Protein AF-A0A9D6B3R7-F1 (afdb_monomer_lite)

Radius of gyration: 39.33 Å; chains: 1; bounding box: 109×103×94 Å

Structure (mmCIF, N/CA/C/O backbone):
data_AF-A0A9D6B3R7-F1
#
_entry.id   AF-A0A9D6B3R7-F1
#
loop_
_atom_site.group_PDB
_atom_site.id
_atom_site.type_symbol
_atom_site.label_atom_id
_atom_site.label_alt_id
_atom_site.label_comp_id
_atom_site.label_asym_id
_atom_site.label_entity_id
_atom_site.label_seq_id
_atom_site.pdbx_PDB_ins_code
_atom_site.Cartn_x
_atom_site.Cartn_y
_atom_site.Cartn_z
_atom_site.occupancy
_atom_site.B_iso_or_equiv
_atom_site.auth_seq_id
_atom_site.auth_comp_id
_atom_site.auth_asym_id
_atom_site.auth_atom_id
_atom_site.pdbx_PDB_model_num
ATOM 1 N N . MET A 1 1 ? -57.838 32.168 50.756 1.00 29.70 1 MET A N 1
ATOM 2 C CA . MET A 1 1 ? -57.447 31.615 52.071 1.00 29.70 1 MET A CA 1
ATOM 3 C C . MET A 1 1 ? -56.076 30.987 51.898 1.00 29.70 1 MET A C 1
ATOM 5 O O . MET A 1 1 ? -55.916 30.297 50.898 1.00 29.70 1 MET A O 1
ATOM 9 N N . PRO A 1 2 ? -55.093 31.362 52.726 1.00 43.28 2 PRO A N 1
ATOM 10 C CA . PRO A 1 2 ? -54.332 32.576 52.399 1.00 43.28 2 PRO A CA 1
ATOM 11 C C . PRO A 1 2 ? -52.802 32.366 52.345 1.00 43.28 2 PRO A C 1
ATOM 13 O O . PRO A 1 2 ? -52.341 31.234 52.412 1.00 43.28 2 PRO A O 1
ATOM 16 N N . GLU A 1 3 ? -52.091 33.484 52.138 1.00 43.81 3 GLU A N 1
ATOM 17 C CA . GLU A 1 3 ? -50.725 33.871 52.580 1.00 43.81 3 GLU A CA 1
ATOM 18 C C . GLU A 1 3 ? -49.872 32.828 53.350 1.00 43.81 3 GLU A C 1
ATOM 20 O O . GLU A 1 3 ? -50.374 32.079 54.180 1.00 43.81 3 GLU A O 1
ATOM 25 N N . ASP A 1 4 ? -48.548 32.763 53.138 1.00 41.81 4 ASP A N 1
ATOM 26 C CA . ASP A 1 4 ? -47.607 33.781 53.663 1.00 41.81 4 ASP A CA 1
ATOM 27 C C . ASP A 1 4 ? -46.241 33.879 52.916 1.00 41.81 4 ASP A C 1
ATOM 29 O O . ASP A 1 4 ? -45.883 32.999 52.130 1.00 41.81 4 ASP A O 1
ATOM 33 N N . GLN A 1 5 ? -45.457 34.938 53.179 1.00 46.94 5 GLN A N 1
ATOM 34 C CA . GLN A 1 5 ? -44.073 35.154 52.709 1.00 46.94 5 GLN A CA 1
ATOM 35 C C . GLN A 1 5 ? -43.076 35.277 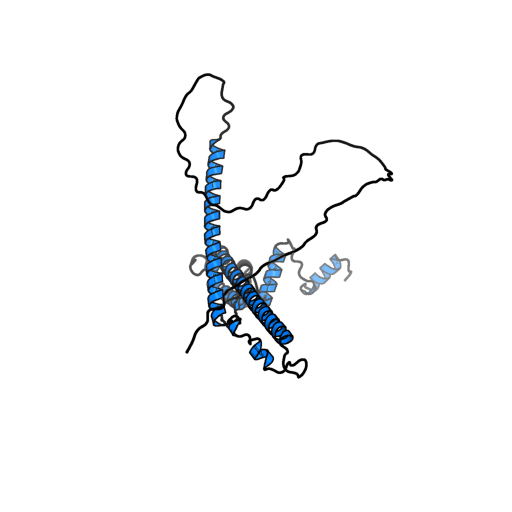53.890 1.00 46.94 5 GLN A C 1
ATOM 37 O O . GLN A 1 5 ? -42.954 36.328 54.514 1.00 46.94 5 GLN A O 1
ATOM 42 N N . GLY A 1 6 ? -42.300 34.216 54.160 1.00 32.53 6 GLY A N 1
ATOM 43 C CA . GLY A 1 6 ? -41.475 34.054 55.379 1.00 32.53 6 GLY A CA 1
ATOM 44 C C . GLY A 1 6 ? -39.955 34.266 55.236 1.00 32.53 6 GLY A C 1
ATOM 45 O O . GLY A 1 6 ? -39.169 33.373 55.532 1.00 32.53 6 GLY A O 1
ATOM 46 N N . ASN A 1 7 ? -39.545 35.447 54.781 1.00 34.91 7 ASN A N 1
ATOM 47 C CA . ASN A 1 7 ? -38.166 35.965 54.687 1.00 34.91 7 ASN A CA 1
ATOM 48 C C . ASN A 1 7 ? -37.253 35.764 55.939 1.00 34.91 7 ASN A C 1
ATOM 50 O O . ASN A 1 7 ? -37.651 36.222 57.011 1.00 34.91 7 ASN A O 1
ATOM 54 N N . GLN A 1 8 ? -36.012 35.236 55.790 1.00 37.59 8 GLN A N 1
ATOM 55 C CA . GLN A 1 8 ? -34.721 35.826 56.278 1.00 37.59 8 GLN A CA 1
ATOM 56 C C . GLN A 1 8 ? -33.484 34.886 56.237 1.00 37.59 8 GLN A C 1
ATOM 58 O O . GLN A 1 8 ? -33.616 33.671 56.120 1.00 37.59 8 GLN A O 1
ATOM 63 N N . ALA A 1 9 ? -32.272 35.463 56.355 1.00 39.97 9 ALA A N 1
ATOM 64 C CA . ALA A 1 9 ? -30.975 34.764 56.372 1.00 39.97 9 ALA A CA 1
ATOM 65 C C . ALA A 1 9 ? -29.971 35.356 57.395 1.00 39.97 9 ALA A C 1
ATOM 67 O O . ALA A 1 9 ? -29.905 36.572 57.555 1.00 39.97 9 ALA A O 1
ATOM 68 N N . VAL A 1 10 ? -29.164 34.490 58.033 1.00 35.09 10 VAL A N 1
ATOM 69 C CA . VAL A 1 10 ? -27.992 34.763 58.912 1.00 35.09 10 VAL A CA 1
ATOM 70 C C . VAL A 1 10 ? -27.081 33.515 58.798 1.00 35.09 10 VAL A C 1
ATOM 72 O O . VAL A 1 10 ? -27.619 32.421 58.931 1.00 35.09 10 VAL A O 1
ATOM 75 N N . VAL A 1 11 ? -25.781 33.478 58.449 1.00 36.25 11 VAL A N 1
ATOM 76 C CA . VAL A 1 11 ? -24.604 34.392 58.444 1.00 36.25 11 VAL A CA 1
ATOM 77 C C . VAL A 1 11 ? -23.771 34.403 59.745 1.00 36.25 11 VAL A C 1
ATOM 79 O O . VAL A 1 11 ? -24.094 35.150 60.662 1.00 36.25 11 VAL A O 1
ATOM 82 N N . ASN A 1 12 ? -22.707 33.571 59.785 1.00 33.75 12 ASN A N 1
ATOM 83 C CA . ASN A 1 12 ? -21.376 33.712 60.452 1.00 33.75 12 ASN A CA 1
ATOM 84 C C . ASN A 1 12 ? -20.659 32.326 60.475 1.00 33.75 12 ASN A C 1
ATOM 86 O O . ASN A 1 12 ? -21.346 31.316 60.604 1.00 33.75 12 ASN A O 1
ATOM 90 N N . SER A 1 13 ? -19.362 32.156 60.147 1.00 38.56 13 SER A N 1
ATOM 91 C CA . SER A 1 13 ? -18.101 32.608 60.813 1.00 38.56 13 SER A CA 1
ATOM 92 C C . SER A 1 13 ? -17.789 31.836 62.115 1.00 38.56 13 SER A C 1
ATOM 94 O O . SER A 1 13 ? -18.719 31.550 62.859 1.00 38.56 13 SER A O 1
ATOM 96 N N . GLU A 1 14 ? -16.555 31.484 62.525 1.00 37.00 14 GLU A N 1
ATOM 97 C CA . GLU A 1 14 ? -15.156 31.534 61.997 1.00 37.00 14 GLU A CA 1
ATOM 98 C C . GLU A 1 14 ? -14.269 30.663 62.950 1.00 37.00 14 GLU A C 1
ATOM 100 O O . GLU A 1 14 ? -14.774 30.272 64.001 1.00 37.00 14 GLU A O 1
ATOM 105 N N . ALA A 1 15 ? -12.992 30.268 62.774 1.00 34.91 15 ALA A N 1
ATOM 106 C CA . ALA A 1 15 ? -11.883 30.388 61.791 1.00 34.91 15 ALA A CA 1
ATOM 107 C C . ALA A 1 15 ? -10.998 29.091 61.942 1.00 34.91 15 ALA A C 1
ATOM 109 O O . ALA A 1 15 ? -11.408 28.189 62.669 1.00 34.91 15 ALA A O 1
ATOM 110 N N . GLY A 1 16 ? -9.805 28.823 61.374 1.00 29.23 16 GLY A N 1
ATOM 111 C CA . GLY A 1 16 ? -8.841 29.537 60.510 1.00 29.23 16 GLY A CA 1
ATOM 112 C C . GLY A 1 16 ? -7.435 29.671 61.156 1.00 29.23 16 GLY A C 1
ATOM 113 O O . GLY A 1 16 ? -7.289 30.437 62.102 1.00 29.23 16 GLY A O 1
ATOM 114 N N . ALA A 1 17 ? -6.399 28.959 60.663 1.00 33.22 17 ALA A N 1
ATOM 115 C CA . ALA A 1 17 ? -5.003 29.052 61.154 1.00 33.22 17 ALA A CA 1
ATOM 116 C C . ALA A 1 17 ? -3.937 28.707 60.080 1.00 33.22 17 ALA A C 1
ATOM 118 O O . ALA A 1 17 ? -4.081 27.721 59.363 1.00 33.22 17 ALA A O 1
ATOM 119 N N . ASN A 1 18 ? -2.847 29.488 60.019 1.00 31.41 18 ASN A N 1
ATOM 120 C CA . ASN A 1 18 ? -1.689 29.300 59.124 1.00 31.41 18 ASN A CA 1
ATOM 121 C C . ASN A 1 18 ? -0.439 28.847 59.901 1.00 31.41 18 ASN A C 1
ATOM 123 O O . ASN A 1 18 ? -0.204 29.368 60.990 1.00 31.41 18 ASN A O 1
ATOM 127 N N . THR A 1 19 ? 0.450 28.078 59.259 1.00 32.38 19 THR A N 1
ATOM 128 C CA . THR A 1 19 ? 1.909 28.137 59.509 1.00 32.38 19 THR A CA 1
ATOM 129 C C . THR A 1 19 ? 2.669 27.816 58.214 1.00 32.38 19 THR A C 1
ATOM 131 O O . THR A 1 19 ? 2.145 27.106 57.359 1.00 32.38 19 THR A O 1
ATOM 134 N N . ALA A 1 20 ? 3.889 28.337 58.046 1.00 31.47 20 ALA A N 1
ATOM 135 C CA . ALA A 1 20 ? 4.679 28.226 56.817 1.00 31.47 20 ALA A CA 1
ATOM 136 C C . ALA A 1 20 ? 6.169 27.926 57.097 1.00 31.47 20 ALA A C 1
ATOM 138 O O . ALA A 1 20 ? 6.644 28.193 58.194 1.00 31.47 20 ALA A O 1
ATOM 139 N N . VAL A 1 21 ? 6.873 27.432 56.066 1.00 32.47 21 VAL A N 1
ATOM 140 C CA . VAL A 1 21 ? 8.332 27.524 55.802 1.00 32.47 21 VAL A CA 1
ATOM 141 C C . VAL A 1 21 ? 9.323 27.246 56.953 1.00 32.47 21 VAL A C 1
ATOM 143 O O . VAL A 1 21 ? 9.532 28.085 57.827 1.00 32.47 21 VAL A O 1
ATOM 146 N N . THR A 1 22 ? 10.141 26.193 56.798 1.00 31.33 22 THR A N 1
ATOM 147 C CA . THR A 1 22 ? 11.619 26.331 56.862 1.00 31.33 22 THR A CA 1
ATOM 148 C C . THR A 1 22 ? 12.351 25.195 56.131 1.00 31.33 22 THR A C 1
ATOM 150 O O . THR A 1 22 ? 11.972 24.033 56.232 1.00 31.33 22 THR A O 1
ATOM 153 N N . GLU A 1 23 ? 13.424 25.545 55.421 1.00 31.14 23 GLU A N 1
ATOM 154 C CA . GLU A 1 23 ? 14.524 24.649 55.020 1.00 31.14 23 GLU A CA 1
ATOM 155 C C . GLU A 1 23 ? 15.530 24.527 56.197 1.00 31.14 23 GLU A C 1
ATOM 157 O O . GLU A 1 23 ? 15.488 25.386 57.088 1.00 31.14 23 GLU A O 1
ATOM 162 N N . PRO A 1 24 ? 16.427 23.515 56.268 1.00 40.94 24 PRO A N 1
ATOM 163 C CA . PRO A 1 24 ? 17.770 23.743 55.699 1.00 40.94 24 PRO A CA 1
ATOM 164 C C . PRO A 1 24 ? 18.573 22.494 55.242 1.00 40.94 24 PRO A C 1
ATOM 166 O O . PRO A 1 24 ? 18.594 21.451 55.895 1.00 40.94 24 PRO A O 1
ATOM 169 N N . THR A 1 25 ? 19.411 22.682 54.218 1.00 34.31 25 THR A N 1
ATOM 170 C CA . THR A 1 25 ? 20.729 22.005 54.078 1.00 34.31 25 THR A CA 1
ATOM 171 C C . THR A 1 25 ? 21.818 22.898 54.698 1.00 34.31 25 THR A C 1
ATOM 173 O O . THR A 1 25 ? 21.603 24.114 54.711 1.00 34.31 25 THR A O 1
ATOM 176 N N . PRO A 1 26 ? 22.974 22.391 55.214 1.00 41.22 26 PRO A N 1
ATOM 177 C CA . PRO A 1 26 ? 24.172 22.263 54.342 1.00 41.22 26 PRO A CA 1
ATOM 178 C C . PRO A 1 26 ? 25.325 21.289 54.778 1.00 41.22 26 PRO A C 1
ATOM 180 O O . PRO A 1 26 ? 25.363 20.825 55.909 1.00 41.22 26 PRO A O 1
ATOM 183 N N . VAL A 1 27 ? 26.328 21.124 53.880 1.00 32.88 27 VAL A N 1
ATOM 184 C CA . VAL A 1 27 ? 27.779 20.756 54.067 1.00 32.88 27 VAL A CA 1
ATOM 185 C C . VAL A 1 27 ? 28.207 19.402 54.711 1.00 32.88 27 VAL A C 1
ATOM 187 O O . VAL A 1 27 ? 27.537 18.896 55.597 1.00 32.88 27 VAL A O 1
ATOM 190 N N . ALA A 1 28 ? 29.362 18.772 54.383 1.00 28.88 28 ALA A N 1
ATOM 191 C CA . ALA A 1 28 ? 30.334 18.923 53.266 1.00 28.88 28 ALA A CA 1
ATOM 192 C C . ALA A 1 28 ? 31.390 17.773 53.180 1.00 28.88 28 ALA A C 1
ATOM 194 O O . ALA A 1 28 ? 31.645 17.102 54.172 1.00 28.88 28 ALA A O 1
ATOM 195 N N . SER A 1 29 ? 32.092 17.702 52.027 1.00 31.28 29 SER A N 1
ATOM 196 C CA . SER A 1 29 ? 33.531 17.349 51.836 1.00 31.28 29 SER A CA 1
ATOM 197 C C . SER A 1 29 ? 34.036 15.907 52.115 1.00 31.28 29 SER A C 1
ATOM 199 O O . SER A 1 29 ? 34.015 15.465 53.253 1.00 31.28 29 SER A O 1
ATOM 201 N N . THR A 1 30 ? 34.409 15.085 51.107 1.00 30.75 30 THR A N 1
ATOM 202 C CA . THR A 1 30 ? 35.668 15.032 50.277 1.00 30.75 30 THR A CA 1
ATOM 203 C C . THR A 1 30 ? 36.813 14.199 50.913 1.00 30.75 30 THR A C 1
ATOM 205 O O . THR A 1 30 ? 36.726 13.872 52.092 1.00 30.75 30 THR A O 1
ATOM 208 N N . PRO A 1 31 ? 37.929 13.879 50.210 1.00 40.97 31 PRO A N 1
ATOM 209 C CA . PRO A 1 31 ? 38.084 13.312 48.856 1.00 40.97 31 PRO A CA 1
ATOM 210 C C . PRO A 1 31 ? 39.013 12.062 48.837 1.00 40.97 31 PRO A C 1
ATOM 212 O O . PRO A 1 31 ? 39.538 11.637 49.863 1.00 40.97 31 PRO A O 1
ATOM 215 N N . SER A 1 32 ? 39.326 11.526 47.650 1.00 28.02 32 SER A N 1
ATOM 216 C CA . SER A 1 32 ? 40.615 10.855 47.376 1.00 28.02 32 SER A CA 1
ATOM 217 C C . SER A 1 32 ? 40.984 10.953 45.891 1.00 28.02 32 SER A C 1
ATOM 219 O O . SER A 1 32 ? 40.115 10.825 45.031 1.00 28.02 32 SER A O 1
ATOM 221 N N . GLN A 1 33 ? 42.266 11.184 45.598 1.00 28.69 33 GLN A N 1
ATOM 222 C CA . GLN A 1 33 ? 42.858 11.196 44.256 1.00 28.69 33 GLN A CA 1
ATOM 223 C C . GLN A 1 33 ? 44.179 10.418 44.282 1.00 28.69 33 GLN A C 1
ATOM 225 O O . GLN A 1 33 ? 44.963 10.611 45.201 1.00 28.69 33 GLN A O 1
ATOM 230 N N . ASP A 1 34 ? 44.428 9.620 43.245 1.00 27.31 34 ASP A N 1
ATOM 231 C CA . ASP A 1 34 ? 45.745 9.391 42.628 1.00 27.31 34 ASP A CA 1
ATOM 232 C C . ASP A 1 34 ? 45.438 8.807 41.229 1.00 27.31 34 ASP A C 1
ATOM 234 O O . ASP A 1 34 ? 44.694 7.835 41.128 1.00 27.31 34 ASP A O 1
ATOM 238 N N . ALA A 1 35 ? 45.732 9.424 40.081 1.00 29.77 35 ALA A N 1
ATOM 239 C CA . ALA A 1 35 ? 46.911 10.141 39.580 1.00 29.77 35 ALA A CA 1
ATOM 240 C C . ALA A 1 35 ? 47.971 9.223 38.937 1.00 29.77 35 ALA A C 1
ATOM 242 O O . ALA A 1 35 ? 48.739 8.521 39.589 1.00 29.77 35 ALA A O 1
ATOM 243 N N . SER A 1 36 ? 48.060 9.303 37.608 1.00 30.70 36 SER A N 1
ATOM 244 C CA . SER A 1 36 ? 49.275 9.003 36.849 1.00 30.70 36 SER A CA 1
ATOM 245 C C . SER A 1 36 ? 49.336 9.874 35.595 1.00 30.70 36 SER A C 1
ATOM 247 O O . SER A 1 36 ? 48.309 10.207 35.007 1.00 30.70 36 SER A O 1
ATOM 249 N N . ALA A 1 37 ? 50.550 10.289 35.242 1.00 31.62 37 ALA A N 1
ATOM 250 C CA . ALA A 1 37 ? 50.864 11.233 34.167 1.00 31.62 37 ALA A CA 1
ATOM 251 C C . ALA A 1 37 ? 50.932 10.513 32.783 1.00 31.62 37 ALA A C 1
ATOM 253 O O . ALA A 1 37 ? 50.840 9.291 32.731 1.00 31.62 37 ALA A O 1
ATOM 254 N N . SER A 1 38 ? 51.110 11.167 31.624 1.00 27.80 38 SER A N 1
ATOM 255 C CA . SER A 1 38 ? 51.793 12.449 31.400 1.00 27.80 38 SER A CA 1
ATOM 256 C C . SER A 1 38 ? 51.475 13.134 30.055 1.00 27.80 38 SER A C 1
ATOM 258 O O . SER A 1 38 ? 51.236 12.461 29.060 1.00 27.80 38 SER A O 1
ATOM 260 N N . SER A 1 39 ? 51.558 14.471 30.062 1.00 30.94 39 SER A N 1
ATOM 261 C CA . SER A 1 39 ? 51.839 15.426 28.966 1.00 30.94 39 SER A CA 1
ATOM 262 C C .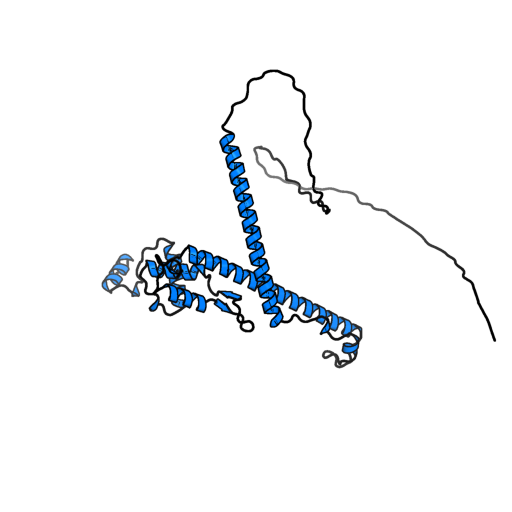 SER A 1 39 ? 51.344 15.162 27.527 1.00 30.94 39 SER A C 1
ATOM 264 O O . SER A 1 39 ? 51.962 14.415 26.778 1.00 30.94 39 SER A O 1
ATOM 266 N N . GLY A 1 40 ? 50.391 15.980 27.058 1.00 27.25 40 GLY A N 1
ATOM 267 C CA . GLY A 1 40 ? 50.708 17.377 26.699 1.00 27.25 40 GLY A CA 1
ATOM 268 C C . GLY A 1 40 ? 50.708 17.757 25.207 1.00 27.25 40 GLY A C 1
ATOM 269 O O . GLY A 1 40 ? 51.653 17.449 24.488 1.00 27.25 40 GLY A O 1
ATOM 270 N N . ASN A 1 41 ? 49.699 18.534 24.787 1.00 30.70 41 ASN A N 1
ATOM 271 C CA . ASN A 1 41 ? 49.863 19.866 24.169 1.00 30.70 41 ASN A CA 1
ATOM 272 C C . ASN A 1 41 ? 48.497 20.551 23.945 1.00 30.70 41 ASN A C 1
ATOM 274 O O . ASN A 1 41 ? 47.471 19.882 23.850 1.00 30.70 41 ASN A O 1
ATOM 278 N N . GLU A 1 42 ? 48.489 21.885 23.874 1.00 32.16 42 GLU A N 1
ATOM 279 C CA . GLU A 1 42 ? 47.280 22.718 23.773 1.00 32.16 42 GLU A CA 1
ATOM 280 C C . GLU A 1 42 ? 46.936 23.124 22.326 1.00 32.16 42 GLU A C 1
ATOM 282 O O . GLU A 1 42 ? 47.812 23.522 21.559 1.00 32.16 42 GLU A O 1
ATOM 287 N N . ALA A 1 43 ? 45.640 23.115 21.995 1.00 34.34 43 ALA A N 1
ATOM 288 C CA . ALA A 1 43 ? 44.997 23.939 20.961 1.00 34.34 43 ALA A CA 1
ATOM 289 C C . ALA A 1 43 ? 43.481 24.043 21.284 1.00 34.34 43 ALA A C 1
ATOM 291 O O . ALA A 1 43 ? 42.962 23.165 21.978 1.00 34.34 43 ALA A O 1
ATOM 292 N N . PRO A 1 44 ? 42.770 25.120 20.891 1.00 38.56 44 PRO A N 1
ATOM 293 C CA . PRO A 1 44 ? 41.663 25.637 21.707 1.00 38.56 44 PRO A CA 1
ATOM 294 C C . PRO A 1 44 ? 40.258 25.104 21.378 1.00 38.56 44 PRO A C 1
ATOM 296 O O . PRO A 1 44 ? 39.951 24.740 20.245 1.00 38.56 44 PRO A O 1
ATOM 299 N N . GLN A 1 45 ? 39.371 25.168 22.378 1.00 34.59 45 GLN A N 1
ATOM 300 C CA . GLN A 1 45 ? 37.923 25.002 22.216 1.00 34.59 45 GLN A CA 1
ATOM 301 C C . GLN A 1 45 ? 37.237 26.289 21.728 1.00 34.59 45 GLN A C 1
ATOM 303 O O . GLN A 1 45 ? 37.624 27.394 22.103 1.00 34.59 45 GLN A O 1
ATOM 308 N N . THR A 1 46 ? 36.124 26.121 21.013 1.00 34.22 46 THR A N 1
ATOM 309 C CA . THR A 1 46 ? 34.956 27.023 21.063 1.00 34.22 46 THR A CA 1
ATOM 310 C C . THR A 1 46 ? 33.701 26.163 21.283 1.00 34.22 46 THR A C 1
ATOM 312 O O . THR A 1 46 ? 33.752 24.956 21.048 1.00 34.22 46 THR A O 1
ATOM 315 N N . GLN A 1 47 ? 32.640 26.737 21.859 1.00 36.41 47 GLN A N 1
ATOM 316 C CA . GLN A 1 47 ? 31.598 25.988 22.586 1.00 36.41 47 GLN A CA 1
ATOM 317 C C . GLN A 1 47 ? 30.240 25.897 21.865 1.00 36.41 47 GLN A C 1
ATOM 319 O O . GLN A 1 47 ? 30.037 26.495 20.810 1.00 36.41 47 GLN A O 1
ATOM 324 N N . ASP A 1 48 ? 29.344 25.107 22.464 1.00 30.12 48 ASP A N 1
ATOM 325 C CA . ASP A 1 48 ? 28.014 24.706 21.996 1.00 30.12 48 ASP A CA 1
ATOM 326 C C . ASP A 1 48 ? 27.108 25.798 21.409 1.00 30.12 48 ASP A C 1
ATOM 328 O O . ASP A 1 48 ? 27.089 26.956 21.824 1.00 30.12 48 ASP A O 1
ATOM 332 N N . THR A 1 49 ? 26.242 25.356 20.492 1.00 32.78 49 THR A N 1
ATOM 333 C CA . THR A 1 49 ? 25.083 26.124 20.021 1.00 32.78 49 THR A CA 1
ATOM 334 C C . THR A 1 49 ? 23.905 25.911 20.969 1.00 32.78 49 THR A C 1
ATOM 336 O O . THR A 1 49 ? 23.355 24.813 21.049 1.00 32.78 49 THR A O 1
ATOM 339 N N . GLN A 1 50 ? 23.492 26.961 21.678 1.00 34.12 50 GLN A N 1
ATOM 340 C CA . GLN A 1 50 ? 22.357 26.899 22.598 1.00 34.12 50 GLN A CA 1
ATOM 341 C C . GLN A 1 50 ? 21.025 27.025 21.840 1.00 34.12 50 GLN A C 1
ATOM 343 O O . GLN A 1 50 ? 20.777 28.023 21.165 1.00 34.12 50 GLN A O 1
ATOM 348 N N . VAL A 1 51 ? 20.158 26.017 21.962 1.00 37.19 51 VAL A N 1
ATOM 349 C CA . VAL A 1 51 ? 18.803 26.030 21.386 1.00 37.19 51 VAL A CA 1
ATOM 350 C C . VAL A 1 51 ? 17.854 26.798 22.306 1.00 37.19 51 VAL A C 1
ATOM 352 O O . VAL A 1 51 ? 17.806 26.532 23.506 1.00 37.19 51 VAL A O 1
ATOM 355 N N . GLY A 1 52 ? 17.061 27.706 21.734 1.00 28.83 52 GLY A N 1
ATOM 356 C CA . GLY A 1 52 ? 15.927 28.344 22.399 1.00 28.83 52 GLY A CA 1
ATOM 357 C C . GLY A 1 52 ? 14.652 28.148 21.583 1.00 28.83 52 GLY A C 1
ATOM 358 O O . GLY A 1 52 ? 14.552 28.664 20.474 1.00 28.83 52 GLY A O 1
ATOM 359 N N . GLN A 1 53 ? 13.686 27.410 22.131 1.00 38.19 53 GLN A N 1
ATOM 360 C CA . GLN A 1 53 ? 12.298 27.469 21.673 1.00 38.19 53 GLN A CA 1
ATOM 361 C C . GLN A 1 53 ? 11.579 28.590 22.428 1.00 38.19 53 GLN A C 1
ATOM 363 O O . GLN A 1 53 ? 11.715 28.685 23.646 1.00 38.19 53 GLN A O 1
ATOM 368 N N . SER A 1 54 ? 10.764 29.358 21.711 1.00 32.09 54 SER A N 1
ATOM 369 C CA . SER A 1 54 ? 9.658 30.126 22.284 1.00 32.09 54 SER A CA 1
ATOM 370 C C . SER A 1 54 ? 8.404 29.817 21.480 1.00 32.09 54 SER A C 1
ATOM 372 O O . SER A 1 54 ? 8.466 29.714 20.255 1.00 32.09 54 SER A O 1
ATOM 374 N N . ASP A 1 55 ? 7.297 29.653 22.190 1.00 39.41 55 ASP A N 1
ATOM 375 C CA . ASP A 1 55 ? 5.979 29.308 21.670 1.00 39.41 55 ASP A CA 1
ATOM 376 C C . ASP A 1 55 ? 5.049 30.508 21.878 1.00 39.41 55 ASP A C 1
ATOM 378 O O . ASP A 1 55 ? 4.787 30.872 23.023 1.00 39.41 55 ASP A O 1
ATOM 382 N N . ASP A 1 56 ? 4.623 31.148 20.787 1.00 41.06 56 ASP A N 1
ATOM 383 C CA . ASP A 1 56 ? 3.331 31.838 20.690 1.00 41.06 56 ASP A CA 1
ATOM 384 C C . ASP A 1 56 ? 2.982 32.086 19.207 1.00 41.06 56 ASP A C 1
ATOM 386 O O . ASP A 1 56 ? 3.870 32.137 18.347 1.00 41.06 56 ASP A O 1
ATOM 390 N N . GLY A 1 57 ? 1.694 32.213 18.885 1.00 41.94 57 GLY A N 1
ATOM 391 C CA . GLY A 1 57 ? 1.195 32.145 17.509 1.00 41.94 57 GLY A CA 1
ATOM 392 C C . GLY A 1 57 ? 0.480 33.399 17.010 1.00 41.94 57 GLY A C 1
ATOM 393 O O . GLY A 1 57 ? -0.728 33.524 17.189 1.00 41.94 57 GLY A O 1
ATOM 394 N N . GLU A 1 58 ? 1.170 34.256 16.248 1.00 31.22 58 GLU A N 1
ATOM 395 C CA . GLU A 1 58 ? 0.505 35.275 15.421 1.00 31.22 58 GLU A CA 1
ATOM 396 C C . GLU A 1 58 ? 1.271 35.571 14.115 1.00 31.22 58 GLU A C 1
ATOM 398 O O . GLU A 1 58 ? 2.461 35.884 14.127 1.00 31.22 58 GLU A O 1
ATOM 403 N N . ILE A 1 59 ? 0.592 35.474 12.963 1.00 41.47 59 ILE A N 1
ATOM 404 C CA . ILE A 1 59 ? 1.187 35.733 11.638 1.00 41.47 59 ILE A CA 1
ATOM 405 C C . ILE A 1 59 ? 0.889 37.178 11.225 1.00 41.47 59 ILE A C 1
ATOM 407 O O . ILE A 1 59 ? -0.103 37.446 10.546 1.00 41.47 59 ILE A O 1
ATOM 411 N N . HIS A 1 60 ? 1.763 38.113 11.602 1.00 32.75 60 HIS A N 1
ATOM 412 C CA . HIS A 1 60 ? 1.681 39.498 11.124 1.00 32.75 60 HIS A CA 1
ATOM 413 C C . HIS A 1 60 ? 2.432 39.694 9.805 1.00 32.75 60 HIS A C 1
ATOM 415 O O . HIS A 1 60 ? 3.650 39.544 9.718 1.00 32.75 60 HIS A O 1
ATOM 421 N N . LEU A 1 61 ? 1.676 40.049 8.765 1.00 43.72 61 LEU A N 1
ATOM 422 C CA . LEU A 1 61 ? 2.178 40.380 7.434 1.00 43.72 61 LEU A CA 1
ATOM 423 C C . LEU A 1 61 ? 2.806 41.783 7.447 1.00 43.72 61 LEU A C 1
ATOM 425 O O . LEU A 1 61 ? 2.086 42.780 7.463 1.00 43.72 61 LEU A O 1
ATOM 429 N N . ILE A 1 62 ? 4.138 41.869 7.416 1.00 37.44 62 ILE A N 1
ATOM 430 C CA . ILE A 1 62 ? 4.847 43.157 7.366 1.00 37.44 62 ILE A CA 1
ATOM 431 C C . ILE A 1 62 ? 5.071 43.581 5.908 1.00 37.44 62 ILE A C 1
ATOM 433 O O . ILE A 1 62 ? 5.969 43.096 5.221 1.00 37.44 62 ILE A O 1
ATOM 437 N N . GLU A 1 63 ? 4.245 44.519 5.450 1.00 45.94 63 GLU A N 1
ATOM 438 C CA . GLU A 1 63 ? 4.425 45.274 4.207 1.00 45.94 63 GLU A CA 1
ATOM 439 C C . GLU A 1 63 ? 5.451 46.403 4.436 1.00 45.94 63 GLU A C 1
ATOM 441 O O . GLU A 1 63 ? 5.100 47.509 4.855 1.00 45.94 63 GLU A O 1
ATOM 446 N N . GLU A 1 64 ? 6.745 46.135 4.220 1.00 35.06 64 GLU A N 1
ATOM 447 C CA . GLU A 1 64 ? 7.780 47.149 4.468 1.00 35.06 64 GLU A CA 1
ATOM 448 C C . GLU A 1 64 ? 7.846 48.200 3.343 1.00 35.06 64 GLU A C 1
ATOM 450 O O . GLU A 1 64 ? 8.078 47.906 2.168 1.00 35.06 64 GLU A O 1
ATOM 455 N N . THR A 1 65 ? 7.610 49.455 3.730 1.00 37.28 65 THR A N 1
ATOM 456 C CA . THR A 1 65 ? 7.510 50.623 2.842 1.00 37.28 65 THR A CA 1
ATOM 457 C C . THR A 1 65 ? 8.890 51.241 2.551 1.00 37.28 65 THR A C 1
ATOM 459 O O . THR A 1 65 ? 9.853 51.018 3.276 1.00 37.28 65 THR A O 1
ATOM 462 N N . GLN A 1 66 ? 8.996 52.043 1.484 1.00 44.72 66 GLN A N 1
ATOM 463 C CA . GLN A 1 66 ? 10.238 52.693 1.030 1.00 44.72 66 GLN A CA 1
ATOM 464 C C . GLN A 1 66 ? 11.009 53.453 2.140 1.00 44.72 66 GLN A C 1
ATOM 466 O O . GLN A 1 66 ? 10.409 54.293 2.817 1.00 44.72 66 GLN A O 1
ATOM 471 N N . PRO A 1 67 ? 12.343 53.285 2.250 1.00 40.69 67 PRO A N 1
ATOM 472 C CA . PRO A 1 67 ? 13.207 54.199 2.999 1.00 40.69 67 PRO A CA 1
ATOM 473 C C . PRO A 1 67 ? 13.539 55.482 2.190 1.00 40.69 67 PRO A C 1
ATOM 475 O O . PRO A 1 67 ? 13.563 55.437 0.957 1.00 40.69 67 PRO A O 1
ATOM 478 N N . PRO A 1 68 ? 13.805 56.630 2.851 1.00 46.59 68 PRO A N 1
ATOM 479 C CA . PRO A 1 68 ? 13.929 57.947 2.206 1.00 46.59 68 PRO A CA 1
ATOM 480 C C . PRO A 1 68 ? 15.343 58.312 1.698 1.00 46.59 68 PRO A C 1
ATOM 482 O O . PRO A 1 68 ? 16.336 57.646 1.984 1.00 46.59 68 PRO A O 1
ATOM 485 N N . GLU A 1 69 ? 15.431 59.422 0.955 1.00 42.72 69 GLU A N 1
ATOM 486 C CA . GLU A 1 69 ? 16.649 59.933 0.304 1.00 42.72 69 GLU A CA 1
ATOM 487 C C . GLU A 1 69 ? 17.607 60.760 1.196 1.00 42.72 69 GLU A C 1
ATOM 489 O O . GLU A 1 69 ? 17.177 61.619 1.964 1.00 42.72 69 GLU A O 1
ATOM 494 N N . THR A 1 70 ? 18.912 60.664 0.878 1.00 38.66 70 THR A N 1
ATOM 495 C CA . THR A 1 70 ? 20.007 61.654 1.114 1.00 38.66 70 THR A CA 1
ATOM 496 C C . THR A 1 70 ? 20.497 61.909 2.559 1.00 38.66 70 THR A C 1
ATOM 498 O O . THR A 1 70 ? 19.763 61.641 3.506 1.00 38.66 70 THR A O 1
ATOM 501 N N . PRO A 1 71 ? 21.737 62.438 2.770 1.00 41.31 71 PRO A N 1
ATOM 502 C CA . PRO A 1 71 ? 22.708 62.974 1.793 1.00 41.31 71 PRO A CA 1
ATOM 503 C C . PRO A 1 71 ? 24.107 62.309 1.764 1.00 41.31 71 PRO A C 1
ATOM 505 O O . PRO A 1 71 ? 24.466 61.504 2.617 1.00 41.31 71 PRO A O 1
ATOM 508 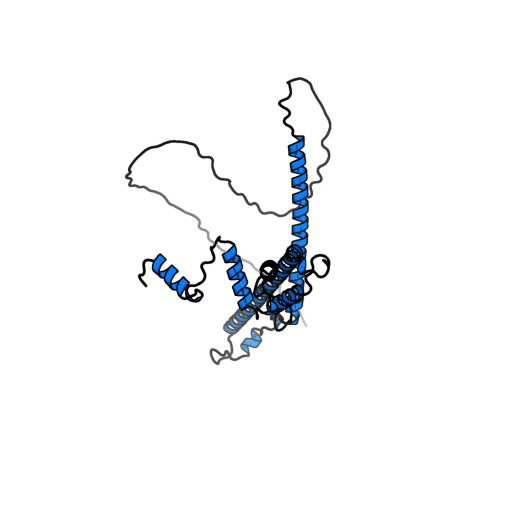N N . LYS A 1 72 ? 24.918 62.705 0.767 1.00 44.81 72 LYS A N 1
ATOM 509 C CA . LYS A 1 72 ? 26.368 62.424 0.673 1.00 44.81 72 LYS A CA 1
ATOM 510 C C . LYS A 1 72 ? 27.189 63.245 1.687 1.00 44.81 72 LYS A C 1
ATOM 512 O O . LYS A 1 72 ? 26.729 64.301 2.126 1.00 44.81 72 LYS A O 1
ATOM 517 N N . PRO A 1 73 ? 28.439 62.831 1.955 1.00 43.78 73 PRO A N 1
ATOM 518 C CA . PRO A 1 73 ? 29.567 63.588 1.380 1.00 43.78 73 PRO A CA 1
ATOM 519 C C . PRO A 1 73 ? 30.621 62.713 0.659 1.00 43.78 73 PRO A C 1
ATOM 521 O O . PRO A 1 73 ? 30.543 61.487 0.671 1.00 43.78 73 PRO A O 1
ATOM 524 N N . ASP A 1 74 ? 31.590 63.374 0.018 1.00 33.72 74 ASP A N 1
ATOM 525 C CA . ASP A 1 74 ? 32.865 62.808 -0.467 1.00 33.72 74 ASP A CA 1
ATOM 526 C C . ASP A 1 74 ? 33.793 62.424 0.731 1.00 33.72 74 ASP A C 1
ATOM 528 O O . ASP A 1 74 ? 33.463 62.722 1.878 1.00 33.72 74 ASP A O 1
ATOM 532 N N . GLU A 1 75 ? 34.945 61.748 0.599 1.00 36.78 75 GLU A N 1
ATOM 533 C CA . GLU A 1 75 ? 35.822 61.549 -0.566 1.00 36.78 75 GLU A CA 1
ATOM 534 C C . GLU A 1 75 ? 36.677 60.255 -0.448 1.00 36.78 75 GLU A C 1
ATOM 536 O O . GLU A 1 75 ? 36.921 59.756 0.646 1.00 36.78 75 GLU A O 1
ATOM 541 N N . SER A 1 76 ? 37.143 59.738 -1.592 1.00 43.22 76 SER A N 1
ATOM 542 C CA . SER A 1 76 ? 38.303 58.847 -1.827 1.00 43.22 76 SER A CA 1
ATOM 543 C C . SER A 1 76 ? 38.874 57.943 -0.710 1.00 43.22 76 SER A C 1
ATOM 545 O O . SER A 1 76 ? 39.660 58.368 0.134 1.00 43.22 76 SER A O 1
ATOM 547 N N . THR A 1 77 ? 38.741 56.626 -0.899 1.00 33.12 77 THR A N 1
ATOM 548 C CA . THR A 1 77 ? 39.899 55.701 -0.917 1.00 33.12 77 THR A CA 1
ATOM 549 C C . THR A 1 77 ? 39.639 54.626 -1.984 1.00 33.12 77 THR A C 1
ATOM 551 O O . THR A 1 77 ? 38.486 54.362 -2.326 1.00 33.12 77 THR A O 1
ATOM 554 N N . GLU A 1 78 ? 40.696 54.077 -2.583 1.00 34.88 78 GLU A N 1
ATOM 555 C CA . GLU A 1 78 ? 40.618 53.215 -3.769 1.00 34.88 78 GLU A CA 1
ATOM 556 C C . GLU A 1 78 ? 39.953 51.855 -3.483 1.00 34.88 78 GLU A C 1
ATOM 558 O O . GLU A 1 78 ? 40.057 51.303 -2.388 1.00 34.88 78 GLU A O 1
ATOM 563 N N . GLY A 1 79 ? 39.217 51.338 -4.472 1.00 32.91 79 GLY A N 1
ATOM 564 C CA . GLY A 1 79 ? 38.352 50.170 -4.309 1.00 32.91 79 GLY A CA 1
ATOM 565 C C . GLY A 1 79 ? 39.100 48.836 -4.322 1.00 32.91 79 GLY A C 1
ATOM 566 O O . GLY A 1 79 ? 39.791 48.528 -5.289 1.00 32.91 79 GLY A O 1
ATOM 567 N N . ASP A 1 80 ? 38.865 48.046 -3.273 1.00 38.47 80 ASP A N 1
ATOM 568 C CA . ASP A 1 80 ? 39.273 46.646 -3.102 1.00 38.47 80 ASP A CA 1
ATOM 569 C C . ASP A 1 80 ? 38.904 45.739 -4.301 1.00 38.47 80 ASP A C 1
ATOM 571 O O . ASP A 1 80 ? 37.962 46.014 -5.058 1.00 38.47 80 ASP A O 1
ATOM 575 N N . ASP A 1 81 ? 39.658 44.650 -4.472 1.00 39.97 81 ASP A N 1
ATOM 576 C CA . ASP A 1 81 ? 39.720 43.854 -5.702 1.00 39.97 81 ASP A CA 1
ATOM 577 C C . ASP A 1 81 ? 38.348 43.302 -6.136 1.00 39.97 81 ASP A C 1
ATOM 579 O O . ASP A 1 81 ? 37.712 42.479 -5.466 1.00 39.97 81 ASP A O 1
ATOM 583 N N . GLN A 1 82 ? 37.893 43.705 -7.329 1.00 44.50 82 GLN A N 1
ATOM 584 C CA . GLN A 1 82 ? 36.629 43.241 -7.911 1.00 44.50 82 GLN A CA 1
ATOM 585 C C . GLN A 1 82 ? 36.738 41.824 -8.494 1.00 44.50 82 GLN A C 1
ATOM 587 O O . GLN A 1 82 ? 36.615 41.596 -9.701 1.00 44.50 82 GLN A O 1
ATOM 592 N N . LEU A 1 83 ? 36.876 40.841 -7.603 1.00 55.09 83 LEU A N 1
ATOM 593 C CA . LEU A 1 83 ? 36.576 39.437 -7.880 1.00 55.09 83 LEU A CA 1
ATOM 594 C C . LEU A 1 83 ? 35.169 39.301 -8.512 1.00 55.09 83 LEU A C 1
ATOM 596 O O . LEU A 1 83 ? 34.254 40.053 -8.157 1.00 55.09 83 LEU A O 1
ATOM 600 N N . PRO A 1 84 ? 34.951 38.356 -9.450 1.00 48.62 84 PRO A N 1
ATOM 601 C CA . PRO A 1 84 ? 33.808 38.382 -10.370 1.00 48.62 84 PRO A CA 1
ATOM 602 C C . PRO A 1 84 ? 32.468 37.960 -9.728 1.00 48.62 84 PRO A C 1
ATOM 604 O O . PRO A 1 84 ? 31.922 36.890 -10.015 1.00 48.62 84 PRO A O 1
ATOM 607 N N . LYS A 1 85 ? 31.884 38.849 -8.909 1.00 57.28 85 LYS A N 1
ATOM 608 C CA . LYS A 1 85 ? 30.591 38.685 -8.202 1.00 57.28 85 LYS A CA 1
ATOM 609 C C . LYS A 1 85 ? 29.446 38.227 -9.115 1.00 57.28 85 LYS A C 1
ATOM 611 O O . LYS A 1 85 ? 28.637 37.397 -8.713 1.00 57.28 85 LYS A O 1
ATOM 616 N N . LYS A 1 86 ? 29.467 38.638 -10.390 1.00 61.81 86 LYS A N 1
ATOM 617 C CA . LYS A 1 86 ? 28.521 38.221 -11.446 1.00 61.81 86 LYS A CA 1
ATOM 618 C C . LYS A 1 86 ? 28.320 36.699 -11.544 1.00 61.81 86 LYS A C 1
ATOM 620 O O . LYS A 1 86 ? 27.223 36.256 -11.862 1.00 61.81 86 LYS A O 1
ATOM 625 N N . GLY A 1 87 ? 29.357 35.903 -11.264 1.00 68.88 87 GLY A N 1
ATOM 626 C CA . GLY A 1 87 ? 29.274 34.439 -11.249 1.00 68.88 87 GLY A CA 1
ATOM 627 C C . GLY A 1 87 ? 28.837 33.835 -9.910 1.00 68.88 87 GLY A C 1
ATOM 628 O O . GLY A 1 87 ? 28.565 32.641 -9.852 1.00 68.88 87 GLY A O 1
ATOM 629 N N . ALA A 1 88 ? 28.804 34.600 -8.818 1.00 76.00 88 ALA A N 1
ATOM 630 C CA . ALA A 1 88 ? 28.288 34.159 -7.521 1.00 76.00 88 ALA A CA 1
ATOM 631 C C . ALA A 1 88 ? 26.780 34.414 -7.419 1.00 76.00 88 ALA A C 1
ATOM 633 O O . ALA A 1 88 ? 26.033 33.502 -7.075 1.00 76.00 88 ALA A O 1
ATOM 634 N N . ASP A 1 89 ? 26.327 35.612 -7.785 1.00 80.88 89 ASP A N 1
ATOM 635 C CA . ASP A 1 89 ? 24.918 35.987 -7.646 1.00 80.88 89 ASP A CA 1
ATOM 636 C C . ASP A 1 89 ? 24.028 35.254 -8.664 1.00 80.88 89 ASP A C 1
ATOM 638 O O . ASP A 1 89 ? 23.021 34.679 -8.270 1.00 80.88 89 ASP A O 1
ATOM 642 N N . ALA A 1 90 ? 24.484 35.060 -9.909 1.00 80.62 90 ALA A N 1
ATOM 643 C CA . ALA A 1 90 ? 23.788 34.196 -10.872 1.00 80.62 90 ALA A CA 1
ATOM 644 C C . ALA A 1 90 ? 23.644 32.729 -10.397 1.00 80.62 90 ALA A C 1
ATOM 646 O O . ALA A 1 90 ? 22.662 32.066 -10.724 1.00 80.62 90 ALA A O 1
ATOM 647 N N . ARG A 1 91 ? 24.591 32.219 -9.588 1.00 82.88 91 ARG A N 1
ATOM 648 C CA . ARG A 1 91 ? 24.472 30.892 -8.951 1.00 82.88 91 ARG A CA 1
ATOM 649 C C . ARG A 1 91 ? 23.484 30.895 -7.782 1.00 82.88 91 ARG A C 1
ATOM 651 O O . ARG A 1 91 ? 22.811 29.888 -7.591 1.00 82.88 91 ARG A O 1
ATOM 658 N N . LYS A 1 92 ? 23.356 31.999 -7.033 1.00 88.88 92 LYS A N 1
ATOM 659 C CA . LYS A 1 92 ? 22.282 32.162 -6.034 1.00 88.88 92 LYS A CA 1
ATOM 660 C C . LYS A 1 92 ? 20.917 32.206 -6.711 1.00 88.88 92 LYS A C 1
ATOM 662 O O . LYS A 1 92 ? 20.013 31.527 -6.251 1.00 88.88 92 LYS A O 1
ATOM 667 N N . ASP A 1 93 ? 20.773 32.942 -7.811 1.00 86.75 93 ASP A N 1
ATOM 668 C CA . ASP A 1 93 ? 19.505 33.041 -8.540 1.00 86.75 93 ASP A CA 1
ATOM 669 C C . ASP A 1 93 ? 19.083 31.690 -9.126 1.00 86.75 93 ASP A C 1
ATOM 671 O O . ASP A 1 93 ? 17.935 31.284 -8.954 1.00 86.75 93 ASP A O 1
ATOM 675 N N . GLN A 1 94 ? 20.020 30.942 -9.721 1.00 88.38 94 GLN A N 1
ATOM 676 C CA . GLN A 1 94 ? 19.774 29.568 -10.167 1.00 88.38 94 GLN A CA 1
ATOM 677 C C . GLN A 1 94 ? 19.396 28.645 -8.996 1.00 88.38 94 GLN A C 1
ATOM 679 O O . GLN A 1 94 ? 18.438 27.884 -9.099 1.00 88.38 94 GLN A O 1
ATOM 684 N N . LEU A 1 95 ? 20.097 28.728 -7.859 1.00 91.12 95 LEU A N 1
ATOM 685 C CA . LEU A 1 95 ? 19.767 27.943 -6.666 1.00 91.12 95 LEU A CA 1
ATOM 686 C C . LEU A 1 95 ? 18.379 28.306 -6.109 1.00 91.12 95 LEU A C 1
ATOM 688 O O . LEU A 1 95 ? 17.605 27.415 -5.781 1.00 91.12 95 LEU A O 1
ATOM 692 N N . ASN A 1 96 ? 18.029 29.591 -6.065 1.00 91.31 96 ASN A N 1
ATOM 693 C CA . ASN A 1 96 ? 16.723 30.081 -5.624 1.00 91.31 96 ASN A CA 1
ATOM 694 C C . ASN A 1 96 ? 15.590 29.629 -6.561 1.00 91.31 96 ASN A C 1
ATOM 696 O O . ASN A 1 96 ? 14.497 29.315 -6.091 1.00 91.31 96 ASN A O 1
ATOM 700 N N . GLN A 1 97 ? 15.837 29.571 -7.874 1.00 90.56 97 GLN A N 1
ATOM 701 C CA . GLN A 1 97 ? 14.897 29.009 -8.850 1.00 90.56 97 GLN A CA 1
ATOM 702 C C . GLN A 1 97 ? 14.723 27.499 -8.643 1.00 90.56 97 GLN A C 1
ATOM 704 O O . GLN A 1 97 ? 13.588 27.035 -8.540 1.00 90.56 97 GLN A O 1
ATOM 709 N N . ASN A 1 98 ? 15.820 26.754 -8.476 1.00 90.88 98 ASN A N 1
ATOM 710 C CA . ASN A 1 98 ? 15.782 25.318 -8.188 1.00 90.88 98 ASN A CA 1
ATOM 711 C C . ASN A 1 98 ? 15.040 25.015 -6.872 1.00 90.88 98 ASN A C 1
ATOM 713 O O . ASN A 1 98 ? 14.202 24.121 -6.844 1.00 90.88 98 ASN A O 1
ATOM 717 N N . ILE A 1 99 ? 15.284 25.787 -5.805 1.00 90.50 99 ILE A N 1
ATOM 718 C CA . ILE A 1 99 ? 14.575 25.659 -4.519 1.00 90.50 99 ILE A CA 1
ATOM 719 C C . ILE A 1 99 ? 13.074 25.908 -4.701 1.00 90.50 99 ILE A C 1
ATOM 721 O O . ILE A 1 99 ? 12.268 25.122 -4.214 1.00 90.50 99 ILE A O 1
ATOM 725 N N . ARG A 1 100 ? 12.673 26.960 -5.430 1.00 91.19 100 ARG A N 1
ATOM 726 C CA . ARG A 1 100 ? 11.250 27.232 -5.710 1.00 91.19 100 ARG A CA 1
ATOM 727 C C . ARG A 1 100 ? 10.594 26.109 -6.517 1.00 91.19 100 ARG A C 1
ATOM 729 O O . ARG A 1 100 ? 9.457 25.759 -6.221 1.00 91.19 100 ARG A O 1
ATOM 736 N N . SER A 1 101 ? 11.309 25.534 -7.487 1.00 91.69 101 SER A N 1
ATOM 737 C CA . SER A 1 101 ? 10.837 24.379 -8.260 1.00 91.69 101 SER A CA 1
ATOM 738 C C . SER A 1 101 ? 10.641 23.152 -7.367 1.00 91.69 101 SER A C 1
ATOM 740 O O . SER A 1 101 ? 9.563 22.570 -7.368 1.00 91.69 101 SER A O 1
ATOM 742 N N . LEU A 1 102 ? 11.638 22.817 -6.542 1.00 92.69 102 LEU A N 1
ATOM 743 C CA . LEU A 1 102 ? 11.599 21.660 -5.644 1.00 92.69 102 LEU A CA 1
ATOM 744 C C . LEU A 1 102 ? 10.525 21.799 -4.549 1.00 92.69 102 LEU A C 1
ATOM 746 O O . LEU A 1 102 ? 9.899 20.817 -4.163 1.00 92.69 102 LEU A O 1
ATOM 750 N N . VAL A 1 103 ? 10.266 23.018 -4.062 1.00 92.50 103 VAL A N 1
ATOM 751 C CA . VAL A 1 103 ? 9.162 23.297 -3.124 1.00 92.50 103 VAL A CA 1
ATOM 752 C C . VAL A 1 103 ? 7.797 23.136 -3.804 1.00 92.50 103 VAL A C 1
ATOM 754 O O . VAL A 1 103 ? 6.881 22.593 -3.188 1.00 92.50 103 VAL A O 1
ATOM 757 N N . ALA A 1 104 ? 7.651 23.553 -5.067 1.00 91.31 104 ALA A N 1
ATOM 758 C CA . ALA A 1 104 ? 6.419 23.340 -5.829 1.00 91.31 104 ALA A CA 1
ATOM 759 C C . ALA A 1 104 ? 6.167 21.845 -6.101 1.00 91.31 104 ALA A C 1
ATOM 761 O O . ALA A 1 104 ? 5.068 21.360 -5.842 1.00 91.31 104 ALA A O 1
ATOM 762 N N . GLU A 1 105 ? 7.202 21.114 -6.521 1.00 90.00 105 GLU A N 1
ATOM 763 C CA . GLU A 1 105 ? 7.204 19.656 -6.701 1.00 90.00 105 GLU A CA 1
ATOM 764 C C . GLU A 1 105 ? 6.830 18.926 -5.399 1.00 90.00 105 GLU A C 1
ATOM 766 O O . GLU A 1 105 ? 5.919 18.103 -5.385 1.00 90.00 105 GLU A O 1
ATOM 771 N N . THR A 1 106 ? 7.441 19.305 -4.270 1.00 88.94 106 THR A N 1
ATOM 772 C CA . THR A 1 106 ? 7.116 18.754 -2.939 1.00 88.94 106 THR A CA 1
ATOM 773 C C . THR A 1 106 ? 5.644 18.985 -2.567 1.00 88.94 106 THR A C 1
ATOM 775 O O . THR A 1 106 ? 5.004 18.107 -1.992 1.00 88.94 106 THR A O 1
ATOM 778 N N . HIS A 1 107 ? 5.084 20.151 -2.902 1.00 91.81 107 HIS A N 1
ATOM 779 C CA . HIS A 1 107 ? 3.688 20.490 -2.615 1.00 91.81 107 HIS A CA 1
ATOM 780 C C . HIS A 1 107 ? 2.689 19.756 -3.530 1.00 91.81 107 HIS A C 1
ATOM 782 O O . HIS A 1 107 ? 1.606 19.381 -3.077 1.00 91.81 107 HIS A O 1
ATOM 788 N N . GLU A 1 108 ? 3.036 19.513 -4.795 1.00 90.00 108 GLU A N 1
ATOM 789 C CA . GLU A 1 108 ? 2.244 18.671 -5.703 1.00 90.00 108 GLU A CA 1
ATOM 790 C C . GLU A 1 108 ? 2.258 17.199 -5.262 1.00 90.00 108 GLU A C 1
ATOM 792 O O . GLU A 1 108 ? 1.206 16.561 -5.177 1.00 90.00 108 GLU A O 1
ATOM 797 N N . LEU A 1 109 ? 3.431 16.699 -4.878 1.00 87.31 109 LEU A N 1
ATOM 798 C CA . LEU A 1 109 ? 3.651 15.352 -4.357 1.00 87.31 109 LEU A CA 1
ATOM 799 C C . LEU A 1 109 ? 2.866 15.103 -3.056 1.00 87.31 109 LEU A C 1
ATOM 801 O O . LEU A 1 109 ? 2.251 14.048 -2.885 1.00 87.31 109 LEU A O 1
ATOM 805 N N . GLU A 1 110 ? 2.813 16.080 -2.147 1.00 88.69 110 GLU A N 1
ATOM 806 C CA . GLU A 1 110 ? 2.016 15.961 -0.920 1.00 88.69 110 GLU A CA 1
ATOM 807 C C . GLU A 1 110 ? 0.503 16.008 -1.199 1.00 88.69 110 GLU A C 1
ATOM 809 O O . GLU A 1 110 ? -0.256 15.223 -0.625 1.00 88.69 110 GLU A O 1
ATOM 814 N N . GLN A 1 111 ? 0.049 16.822 -2.161 1.00 90.94 111 GLN A N 1
ATOM 815 C CA . GLN A 1 111 ? -1.339 16.753 -2.639 1.00 90.94 111 GLN A CA 1
ATOM 816 C C . GLN A 1 111 ? -1.673 15.392 -3.263 1.00 90.94 111 GLN A C 1
ATOM 818 O O . GLN A 1 111 ? -2.783 14.895 -3.065 1.00 90.94 111 GLN A O 1
ATOM 823 N N . GLN A 1 112 ? -0.753 14.774 -4.011 1.00 87.31 112 GLN A N 1
ATOM 824 C CA . GLN A 1 112 ? -0.958 13.443 -4.591 1.00 87.31 112 GLN A CA 1
ATOM 825 C C . GLN A 1 112 ? -1.174 12.399 -3.486 1.00 87.31 112 GLN A C 1
ATOM 827 O O . GLN A 1 112 ? -2.170 11.673 -3.531 1.00 87.31 112 GLN A O 1
ATOM 832 N N . LYS A 1 113 ? -0.324 12.386 -2.447 1.00 88.38 113 LYS A N 1
ATOM 833 C CA . LYS A 1 113 ? -0.513 11.529 -1.261 1.00 88.38 113 LYS A CA 1
ATOM 834 C C . LYS A 1 113 ? -1.843 11.790 -0.558 1.00 88.38 113 LYS A C 1
ATOM 836 O O . LYS A 1 113 ? -2.541 10.836 -0.226 1.00 88.38 113 LYS A O 1
ATOM 841 N N . GLN A 1 114 ? -2.222 13.054 -0.349 1.00 89.94 114 GLN A N 1
ATOM 842 C CA . GLN A 1 114 ? -3.470 13.404 0.338 1.00 89.94 114 GLN A CA 1
ATOM 843 C C . GLN A 1 114 ? -4.710 12.930 -0.439 1.00 89.94 114 GLN A C 1
ATOM 845 O O . GLN A 1 114 ? -5.645 12.384 0.158 1.00 89.94 114 GLN A O 1
ATOM 850 N N . ARG A 1 115 ? -4.709 13.083 -1.772 1.00 90.81 115 ARG A N 1
ATOM 851 C CA . ARG A 1 115 ? -5.762 12.551 -2.657 1.00 90.81 115 ARG A CA 1
ATOM 852 C C . ARG A 1 115 ? -5.852 11.026 -2.544 1.00 90.81 115 ARG A C 1
ATOM 854 O O . ARG A 1 115 ? -6.954 10.501 -2.408 1.00 90.81 115 ARG A O 1
ATOM 861 N N . LEU A 1 116 ? -4.712 10.332 -2.537 1.00 87.88 116 LEU A N 1
ATOM 862 C CA . LEU A 1 116 ? -4.651 8.872 -2.417 1.00 87.88 116 LEU A CA 1
ATOM 863 C C . LEU A 1 116 ? -5.121 8.380 -1.039 1.00 87.88 116 LEU A C 1
ATOM 865 O O . LEU A 1 116 ? -5.905 7.439 -0.959 1.00 87.88 116 LEU A O 1
ATOM 869 N N . ALA A 1 117 ? -4.721 9.053 0.043 1.00 88.50 117 ALA A N 1
ATOM 870 C CA . ALA A 1 117 ? -5.190 8.762 1.397 1.00 88.50 117 ALA A CA 1
ATOM 871 C C . ALA A 1 117 ? -6.713 8.919 1.522 1.00 88.50 117 ALA A C 1
ATOM 873 O O . ALA A 1 117 ? -7.379 8.003 1.999 1.00 88.50 117 ALA A O 1
ATOM 874 N N . SER A 1 118 ? -7.266 10.020 1.002 1.00 89.19 118 SER A N 1
ATOM 875 C CA . SER A 1 118 ? -8.716 10.267 1.003 1.00 89.19 118 SER A CA 1
ATOM 876 C C . SER A 1 118 ? -9.481 9.250 0.145 1.00 89.19 118 SER A C 1
ATOM 878 O O . SER A 1 118 ? -10.593 8.859 0.490 1.00 89.19 118 SER A O 1
ATOM 880 N N . GLN A 1 119 ? -8.897 8.791 -0.969 1.00 88.31 119 GLN A N 1
ATOM 881 C CA . GLN A 1 119 ? -9.493 7.748 -1.807 1.00 88.31 119 GLN A CA 1
ATOM 882 C C . GLN A 1 119 ? -9.530 6.395 -1.081 1.00 88.31 119 GLN A C 1
ATOM 884 O O . GLN A 1 119 ? -10.573 5.746 -1.056 1.00 88.31 119 GLN A O 1
ATOM 889 N N . VAL A 1 120 ? -8.419 5.992 -0.456 1.00 87.25 120 VAL A N 1
ATOM 890 C CA . VAL A 1 120 ? -8.328 4.762 0.350 1.00 87.25 120 VAL A CA 1
ATOM 891 C C . VAL A 1 120 ? -9.302 4.802 1.529 1.00 87.25 120 VAL A C 1
ATOM 893 O O . VAL A 1 120 ? -9.986 3.816 1.787 1.00 87.25 120 VAL A O 1
ATOM 896 N N . GLU A 1 121 ? -9.426 5.944 2.205 1.00 88.50 121 GLU A N 1
ATOM 897 C CA . GLU A 1 121 ? -10.396 6.150 3.285 1.00 88.50 121 GLU A CA 1
ATOM 898 C C . GLU A 1 121 ? -11.847 6.005 2.792 1.00 88.50 121 GLU A C 1
ATOM 900 O O . GLU A 1 121 ? -12.623 5.272 3.400 1.00 88.50 121 GLU A O 1
ATOM 905 N N . GLN A 1 122 ? -12.207 6.613 1.655 1.00 88.06 122 GLN A N 1
ATOM 906 C CA . GLN A 1 122 ? -13.547 6.491 1.059 1.00 88.06 122 GLN A CA 1
ATOM 907 C C . GLN A 1 122 ? -13.886 5.066 0.603 1.00 88.06 122 GLN A C 1
ATOM 909 O O . GLN A 1 122 ? -15.042 4.652 0.705 1.00 88.06 122 GLN A O 1
ATOM 914 N N . ILE A 1 123 ? -12.907 4.315 0.094 1.00 86.25 123 ILE A N 1
ATOM 915 C CA . ILE A 1 123 ? -13.065 2.895 -0.256 1.00 86.25 123 ILE A CA 1
ATOM 916 C C . ILE A 1 123 ? -13.281 2.077 1.019 1.00 86.25 123 ILE A C 1
ATOM 918 O O . ILE A 1 123 ? -14.265 1.345 1.137 1.00 86.25 123 ILE A O 1
ATOM 922 N N . ASN A 1 124 ? -12.395 2.238 2.002 1.00 84.88 124 ASN A N 1
ATOM 923 C CA . ASN A 1 124 ? -12.419 1.430 3.212 1.00 84.88 124 ASN A CA 1
ATOM 924 C C . ASN A 1 124 ? -13.639 1.744 4.089 1.00 84.88 124 ASN A C 1
ATOM 926 O O . ASN A 1 124 ? -14.212 0.813 4.637 1.00 84.88 124 ASN A O 1
ATOM 930 N N . ALA A 1 125 ? -14.138 2.981 4.137 1.00 84.31 125 ALA A N 1
ATOM 931 C CA . ALA A 1 125 ? -15.362 3.330 4.869 1.00 84.31 125 ALA A CA 1
ATOM 932 C C . ALA A 1 125 ? -16.641 2.628 4.350 1.00 84.31 125 ALA A C 1
ATOM 934 O O . ALA A 1 125 ? -17.624 2.528 5.085 1.00 84.31 125 ALA A O 1
ATOM 935 N N . GLN A 1 126 ? -16.648 2.124 3.108 1.00 83.12 126 GLN A N 1
ATOM 936 C CA . GLN A 1 126 ? -17.777 1.368 2.539 1.00 83.12 126 GLN A CA 1
ATOM 937 C C . GLN A 1 126 ? -17.775 -0.122 2.926 1.00 83.12 126 GLN A C 1
ATOM 939 O O . GLN A 1 126 ? -18.807 -0.780 2.807 1.00 83.12 126 GLN A O 1
ATOM 944 N N . VAL A 1 127 ? -16.629 -0.657 3.360 1.00 85.12 127 VAL A N 1
ATOM 945 C CA . VAL A 1 127 ? -16.394 -2.103 3.557 1.00 85.12 127 VAL A CA 1
ATOM 946 C C . VAL A 1 127 ? -15.984 -2.425 4.998 1.00 85.12 127 VAL A C 1
ATOM 948 O O . VAL A 1 127 ? -16.431 -3.412 5.576 1.00 85.12 127 VAL A O 1
ATOM 951 N N . TYR A 1 128 ? -15.181 -1.551 5.595 1.00 82.00 128 TYR A N 1
ATOM 952 C CA . TYR A 1 128 ? -14.692 -1.582 6.966 1.00 82.00 128 TYR A CA 1
ATOM 953 C C . TYR A 1 128 ? -15.261 -0.377 7.727 1.00 82.00 128 TYR A C 1
ATOM 955 O O . TYR A 1 128 ? -14.571 0.618 7.960 1.00 82.00 128 TYR A O 1
ATOM 963 N N . GLN A 1 129 ? -16.540 -0.445 8.103 1.00 77.06 129 GLN A N 1
ATOM 964 C CA . GLN A 1 129 ? -17.123 0.577 8.973 1.00 77.06 129 GLN A CA 1
ATOM 965 C C . GLN A 1 129 ? -16.379 0.591 10.323 1.00 77.06 129 GLN A C 1
ATOM 967 O O . GLN A 1 129 ? -16.236 -0.470 10.939 1.00 77.06 129 GLN A O 1
ATOM 972 N N . PRO A 1 130 ? -15.888 1.751 10.800 1.00 73.75 130 PRO A N 1
ATOM 973 C CA . PRO A 1 130 ? -15.363 1.854 12.154 1.00 73.75 130 PRO A CA 1
ATOM 974 C C . PRO A 1 130 ? -16.512 1.656 13.158 1.00 73.75 130 PRO A C 1
ATOM 976 O O . PRO A 1 130 ? -17.610 2.158 12.911 1.00 73.75 130 PRO A O 1
ATOM 979 N N . PRO A 1 131 ? -16.291 0.954 14.285 1.00 79.62 131 PRO A N 1
ATOM 980 C CA . PRO A 1 131 ? -17.318 0.811 15.316 1.00 79.62 131 PRO A CA 1
ATOM 981 C C . PRO A 1 131 ? -17.627 2.177 15.945 1.00 79.62 131 PRO A C 1
ATOM 983 O O . PRO A 1 131 ? -16.696 2.941 16.218 1.00 79.62 131 PRO A O 1
ATOM 986 N N . SER A 1 132 ? -18.903 2.490 16.193 1.00 86.62 132 SER A N 1
ATOM 987 C CA . SER A 1 132 ? -19.277 3.728 16.882 1.00 86.62 132 SER A CA 1
ATOM 988 C C . SER A 1 132 ? -19.252 3.558 18.402 1.00 86.62 132 SER A C 1
ATOM 990 O O . SER A 1 132 ? -19.408 2.465 18.946 1.00 86.62 132 SER A O 1
ATOM 992 N N . TYR A 1 133 ? -19.136 4.681 19.109 1.00 87.88 133 TYR A N 1
ATOM 993 C CA . TYR A 1 133 ? -19.473 4.754 20.530 1.00 87.88 133 TYR A CA 1
ATOM 994 C C . TYR A 1 133 ? -20.982 4.604 20.778 1.00 87.88 133 TYR A C 1
ATOM 996 O O . TYR A 1 133 ? -21.375 4.211 21.872 1.00 87.88 133 TYR A O 1
ATOM 1004 N N . ASP A 1 134 ? -21.819 4.883 19.773 1.00 87.81 134 ASP A N 1
ATOM 1005 C CA . ASP A 1 134 ? -23.278 4.711 19.847 1.00 87.81 134 ASP A CA 1
ATOM 1006 C C . ASP A 1 134 ? -23.703 3.230 19.848 1.00 87.81 134 ASP A C 1
ATOM 1008 O O . ASP A 1 134 ? -24.801 2.904 20.296 1.00 87.81 134 ASP A O 1
ATOM 1012 N N . ASP A 1 135 ? -22.828 2.330 19.380 1.00 88.06 135 ASP A N 1
ATOM 1013 C CA . ASP A 1 135 ? -23.047 0.877 19.394 1.00 88.06 135 ASP A CA 1
ATOM 1014 C C . ASP A 1 135 ? -22.758 0.251 20.777 1.00 88.06 135 ASP A C 1
ATOM 1016 O O . ASP A 1 135 ? -23.070 -0.919 21.021 1.00 88.06 135 ASP A O 1
ATOM 1020 N N . LEU A 1 136 ? -22.146 1.010 21.698 1.00 92.06 136 LEU A N 1
ATOM 1021 C CA . LEU A 1 136 ? -21.813 0.542 23.042 1.00 92.06 136 LEU A CA 1
ATOM 1022 C C . LEU A 1 136 ? -23.046 0.584 23.964 1.00 92.06 136 LEU A C 1
ATOM 1024 O O . LEU A 1 136 ? -23.706 1.621 24.061 1.00 92.06 136 LEU A O 1
ATOM 1028 N N . PRO A 1 137 ? -23.337 -0.495 24.720 1.00 93.19 137 PRO A N 1
ATOM 1029 C CA . PRO A 1 137 ? -24.417 -0.493 25.705 1.00 93.19 137 PRO A CA 1
ATOM 1030 C C . PRO A 1 137 ? -24.266 0.628 26.744 1.00 93.19 137 PRO A C 1
ATOM 1032 O O . PRO A 1 137 ? -23.157 0.929 27.200 1.00 93.19 137 PRO A O 1
ATOM 1035 N N . THR A 1 138 ? -25.378 1.222 27.181 1.00 94.69 138 THR A N 1
ATOM 1036 C CA . THR A 1 138 ? -25.330 2.179 28.294 1.00 94.69 138 THR A CA 1
ATOM 1037 C C . THR A 1 138 ? -25.062 1.463 29.621 1.00 94.69 138 THR A C 1
ATOM 1039 O O . THR A 1 138 ? -25.215 0.247 29.740 1.00 94.69 138 THR A O 1
ATOM 1042 N N . ILE A 1 139 ? -24.668 2.220 30.650 1.00 95.38 139 ILE A N 1
ATOM 1043 C CA . ILE A 1 139 ? -24.425 1.669 31.994 1.00 95.38 139 ILE A CA 1
ATOM 1044 C C . ILE A 1 139 ? -25.705 1.006 32.536 1.00 95.38 139 ILE A C 1
ATOM 1046 O O . ILE A 1 139 ? -25.635 -0.082 33.105 1.00 95.38 139 ILE A O 1
ATOM 1050 N N . ASP A 1 140 ? -26.874 1.599 32.278 1.00 95.50 140 ASP A N 1
ATOM 1051 C CA . ASP A 1 140 ? -28.167 1.052 32.697 1.00 95.50 140 ASP A CA 1
ATOM 1052 C C . ASP A 1 140 ? -28.550 -0.218 31.906 1.00 95.50 140 ASP A C 1
ATOM 1054 O O . ASP A 1 140 ? -29.161 -1.128 32.468 1.00 95.50 140 ASP A O 1
ATOM 1058 N N . ASP A 1 141 ? -28.151 -0.340 30.632 1.00 94.69 141 ASP A N 1
ATOM 1059 C CA . ASP A 1 141 ? -28.317 -1.578 29.844 1.00 94.69 141 ASP A CA 1
ATOM 1060 C C . ASP A 1 141 ? -27.382 -2.702 30.312 1.00 94.69 141 ASP A C 1
ATOM 1062 O O . ASP A 1 141 ? -27.723 -3.881 30.204 1.00 94.69 141 ASP A O 1
ATOM 1066 N N . LEU A 1 142 ? -26.185 -2.356 30.795 1.00 95.31 142 LEU A N 1
ATOM 1067 C CA . LEU A 1 142 ? -25.225 -3.311 31.355 1.00 95.31 142 LEU A CA 1
ATOM 1068 C C . LEU A 1 142 ? -25.698 -3.826 32.715 1.00 95.31 142 LEU A C 1
ATOM 1070 O O . LEU A 1 142 ? -25.709 -5.034 32.924 1.00 95.31 142 LEU A O 1
ATOM 1074 N N . MET A 1 143 ? -26.195 -2.948 33.592 1.00 95.56 143 MET A N 1
ATOM 1075 C CA . MET A 1 143 ? -26.770 -3.330 34.894 1.00 95.56 143 MET A CA 1
ATOM 1076 C C . MET A 1 143 ? -28.018 -4.232 34.787 1.00 95.56 143 MET A C 1
ATOM 1078 O O . MET A 1 143 ? -28.397 -4.877 35.762 1.00 95.56 143 MET A O 1
ATOM 1082 N N . GLN A 1 144 ? -28.650 -4.314 33.611 1.00 95.75 144 GLN A N 1
ATOM 1083 C CA . GLN A 1 144 ? -29.749 -5.245 33.314 1.00 95.75 144 GLN A CA 1
ATOM 1084 C C . GLN A 1 144 ? -29.281 -6.603 32.753 1.00 95.75 144 GLN A C 1
ATOM 1086 O O . GLN A 1 144 ? -30.112 -7.476 32.495 1.00 95.75 144 GLN A O 1
ATOM 1091 N N . LYS A 1 145 ? -27.971 -6.808 32.566 1.00 93.69 145 LYS A N 1
ATOM 1092 C CA . LYS A 1 145 ? -27.368 -8.061 32.086 1.00 93.69 145 LYS A CA 1
ATOM 1093 C C . LYS A 1 145 ? -26.669 -8.805 33.221 1.00 93.69 145 LYS A C 1
ATOM 1095 O O . LYS A 1 145 ? -26.180 -8.208 34.177 1.00 93.69 145 LYS A O 1
ATOM 1100 N N . GLU A 1 146 ? -26.594 -10.121 33.074 1.00 92.75 146 GLU A N 1
ATOM 1101 C CA . GLU A 1 146 ? -25.768 -10.995 33.907 1.00 92.75 146 GLU A CA 1
ATOM 1102 C C . GLU A 1 146 ? -24.292 -10.846 33.491 1.00 92.75 146 GLU A C 1
ATOM 1104 O O . GLU A 1 146 ? -23.969 -10.918 32.303 1.00 92.75 146 GLU A O 1
ATOM 1109 N N . ASN A 1 147 ? -23.401 -10.608 34.455 1.00 92.12 147 ASN A N 1
ATOM 1110 C CA . ASN A 1 147 ? -21.960 -10.519 34.245 1.00 92.12 147 ASN A CA 1
ATOM 1111 C C . ASN A 1 147 ? -21.402 -11.939 34.022 1.00 92.12 147 ASN A C 1
ATOM 1113 O O . ASN A 1 147 ? -21.447 -12.764 34.942 1.00 92.12 147 ASN A O 1
ATOM 1117 N N . PRO A 1 148 ? -20.831 -12.248 32.839 1.00 90.50 148 PRO A N 1
ATOM 1118 C CA . PRO A 1 148 ? -20.396 -13.602 32.489 1.00 90.50 148 PRO A CA 1
ATOM 1119 C C . PRO A 1 148 ? -19.224 -14.116 33.342 1.00 90.50 148 PRO A C 1
ATOM 1121 O O . PRO A 1 148 ? -18.906 -15.303 33.287 1.00 90.50 148 PRO A O 1
ATOM 1124 N N . ASN A 1 149 ? -18.581 -13.245 34.126 1.00 89.25 149 ASN A N 1
ATOM 1125 C CA . ASN A 1 149 ? -17.477 -13.597 35.018 1.00 89.25 149 ASN A CA 1
ATOM 1126 C C . ASN A 1 149 ? -17.942 -13.995 36.431 1.00 89.25 149 ASN A C 1
ATOM 1128 O O . ASN A 1 149 ? -17.188 -14.657 37.144 1.00 89.25 149 ASN A O 1
ATOM 1132 N N . THR A 1 150 ? -19.147 -13.586 36.852 1.00 90.06 150 THR A N 1
ATOM 1133 C CA . THR A 1 150 ? -19.650 -13.779 38.228 1.00 90.06 150 THR A CA 1
ATOM 1134 C C . THR A 1 150 ? -20.964 -14.557 38.309 1.00 90.06 150 THR A C 1
ATOM 1136 O O . THR A 1 150 ? -21.185 -15.236 39.310 1.00 90.06 150 THR A O 1
ATOM 1139 N N . GLY A 1 151 ? -21.818 -14.502 37.279 1.00 89.81 151 GLY A N 1
ATOM 1140 C CA . GLY A 1 151 ? -23.172 -15.074 37.319 1.00 89.81 151 GLY A CA 1
ATOM 1141 C C . GLY A 1 151 ? -24.181 -14.239 38.123 1.00 89.81 151 GLY A C 1
ATOM 1142 O O . GLY A 1 151 ? -25.252 -14.729 38.475 1.00 89.81 151 GLY A O 1
ATOM 1143 N N . GLU A 1 152 ? -23.845 -12.984 38.434 1.00 93.94 152 GLU A N 1
ATOM 1144 C CA . GLU A 1 152 ? -24.750 -11.996 39.035 1.00 93.94 152 GLU A CA 1
ATOM 1145 C C . GLU A 1 152 ? -24.951 -10.815 38.070 1.00 93.94 152 GLU A C 1
ATOM 1147 O O . GLU A 1 152 ? -24.190 -10.645 37.119 1.00 93.94 152 GLU A O 1
ATOM 1152 N N . PHE A 1 153 ? -25.976 -9.984 38.277 1.00 94.88 153 PHE A N 1
ATOM 1153 C CA . PHE A 1 153 ? -26.160 -8.770 37.469 1.00 94.88 153 PHE A CA 1
ATOM 1154 C C . PHE A 1 153 ? -24.998 -7.788 37.675 1.00 94.88 153 PHE A C 1
ATOM 1156 O O . PHE A 1 153 ? -24.549 -7.613 38.808 1.00 94.88 153 PHE A O 1
ATOM 1163 N N . TYR A 1 154 ? -24.539 -7.123 36.606 1.00 95.88 154 TYR A N 1
ATOM 1164 C CA . TYR A 1 154 ? -23.465 -6.123 36.705 1.00 95.88 154 TYR A CA 1
ATOM 1165 C C . TYR A 1 154 ? -23.796 -5.059 37.764 1.00 95.88 154 TYR A C 1
ATOM 1167 O O . TYR A 1 154 ? -24.813 -4.363 37.674 1.00 95.88 154 TYR A O 1
ATOM 1175 N N . THR A 1 155 ? -22.903 -4.857 38.733 1.00 95.50 155 THR A N 1
ATOM 1176 C CA . THR A 1 155 ? -22.972 -3.675 39.599 1.00 95.50 155 THR A CA 1
ATOM 1177 C C . THR A 1 155 ? -22.643 -2.411 38.801 1.00 95.50 155 THR A C 1
ATOM 1179 O O . THR A 1 155 ? -21.983 -2.455 37.763 1.00 95.50 155 THR A O 1
ATOM 1182 N N . HIS A 1 156 ? -23.045 -1.243 39.308 1.00 94.88 156 HIS A N 1
ATOM 1183 C CA . HIS A 1 156 ? -22.782 0.037 38.639 1.00 94.88 156 HIS A CA 1
ATOM 1184 C C . HIS A 1 156 ? -21.282 0.304 38.392 1.00 94.88 156 HIS A C 1
ATOM 1186 O O . HIS A 1 156 ? -20.925 0.938 37.404 1.00 94.88 156 HIS A O 1
ATOM 1192 N N . GLN A 1 157 ? -20.394 -0.198 39.261 1.00 95.25 157 GLN A N 1
ATOM 1193 C CA . GLN A 1 157 ? -18.943 -0.062 39.087 1.00 95.25 157 GLN A CA 1
ATOM 1194 C C . GLN A 1 157 ? -18.408 -0.995 37.994 1.00 95.25 157 GLN A C 1
ATOM 1196 O O . GLN A 1 157 ? -17.623 -0.560 37.157 1.00 95.25 157 GLN A O 1
ATOM 1201 N N . GLU A 1 158 ? -18.863 -2.249 37.946 1.00 95.19 158 GLU A N 1
ATOM 1202 C CA . GLU A 1 158 ? -18.489 -3.177 36.870 1.00 95.19 158 GLU A CA 1
ATOM 1203 C C . GLU A 1 158 ? -19.036 -2.708 35.516 1.00 95.19 158 GLU A C 1
ATOM 1205 O O . GLU A 1 158 ? -18.312 -2.741 34.529 1.00 95.19 158 GLU A O 1
ATOM 1210 N N . ALA A 1 159 ? -20.268 -2.193 35.469 1.00 95.88 159 ALA A N 1
ATOM 1211 C CA . ALA A 1 159 ? -20.867 -1.625 34.261 1.00 95.88 159 ALA A CA 1
ATOM 1212 C C . ALA A 1 159 ? -20.111 -0.383 33.741 1.00 95.88 159 ALA A C 1
ATOM 1214 O O . ALA A 1 159 ? -19.974 -0.211 32.531 1.00 95.88 159 ALA A O 1
ATOM 1215 N N . GLN A 1 160 ? -19.569 0.462 34.630 1.00 96.31 160 GLN A N 1
ATOM 1216 C CA . GLN A 1 160 ? -18.657 1.547 34.235 1.00 96.31 160 GLN A CA 1
ATOM 1217 C C . GLN A 1 160 ? -17.344 1.010 33.641 1.00 96.31 160 GLN A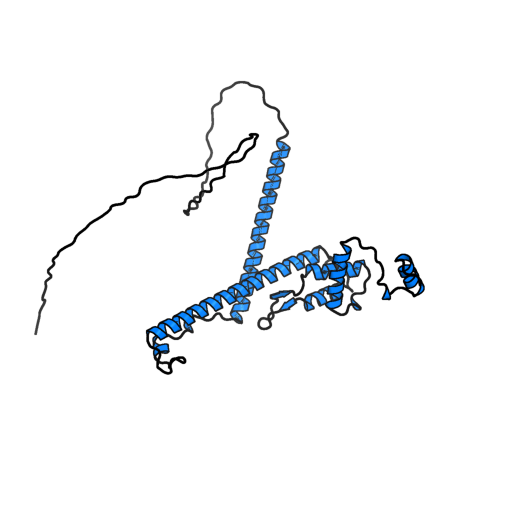 C 1
ATOM 1219 O O . GLN A 1 160 ? -16.879 1.533 32.629 1.00 96.31 160 GLN A O 1
ATOM 1224 N N . ILE A 1 161 ? -16.754 -0.028 34.243 1.00 95.56 161 ILE A N 1
ATOM 1225 C CA . ILE A 1 161 ? -15.489 -0.630 33.786 1.00 95.56 161 ILE A CA 1
ATOM 1226 C C . ILE A 1 161 ? -15.667 -1.342 32.436 1.00 95.56 161 ILE A C 1
ATOM 1228 O O . ILE A 1 161 ? -14.857 -1.140 31.535 1.00 95.56 161 ILE A O 1
ATOM 1232 N N . GLU A 1 162 ? -16.737 -2.119 32.270 1.00 94.50 162 GLU A N 1
ATOM 1233 C CA . GLU A 1 162 ? -17.096 -2.805 31.021 1.00 94.50 162 GLU A CA 1
ATOM 1234 C C . GLU A 1 162 ? -17.327 -1.795 29.886 1.00 94.50 162 GLU A C 1
ATOM 1236 O O . GLU A 1 162 ? -16.776 -1.941 28.794 1.00 94.50 162 GLU A O 1
ATOM 1241 N N . ARG A 1 163 ? -18.062 -0.706 30.158 1.00 94.81 163 ARG A N 1
ATOM 1242 C CA . ARG A 1 163 ? -18.237 0.384 29.191 1.00 94.81 163 ARG A CA 1
ATOM 1243 C C . ARG A 1 163 ? -16.900 1.028 28.814 1.00 94.81 163 ARG A C 1
ATOM 1245 O O . ARG A 1 163 ? -16.641 1.199 27.627 1.00 94.81 163 ARG A O 1
ATOM 1252 N N . LEU A 1 164 ? -16.049 1.359 29.788 1.00 96.00 164 LEU A N 1
ATOM 1253 C CA . LEU A 1 164 ? -14.736 1.970 29.541 1.00 96.00 164 LEU A CA 1
ATOM 1254 C C . LEU A 1 164 ? -13.815 1.051 28.716 1.00 96.0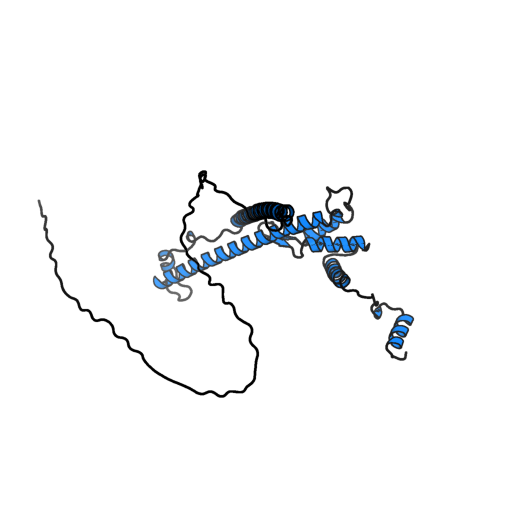0 164 LEU A C 1
ATOM 1256 O O . LEU A 1 164 ? -13.088 1.527 27.845 1.00 96.00 164 LEU A O 1
ATOM 1260 N N . LEU A 1 165 ? -13.876 -0.263 28.949 1.00 95.25 165 LEU A N 1
ATOM 1261 C CA . LEU A 1 165 ? -13.166 -1.266 28.152 1.00 95.25 165 LEU A CA 1
ATOM 1262 C C . LEU A 1 165 ? -13.689 -1.308 26.705 1.00 95.25 165 LEU A C 1
ATOM 1264 O O . LEU A 1 165 ? -12.893 -1.356 25.767 1.00 95.25 165 LEU A O 1
ATOM 1268 N N . GLY A 1 166 ? -15.006 -1.208 26.508 1.00 94.38 166 GLY A N 1
ATOM 1269 C CA . GLY A 1 166 ? -15.618 -1.050 25.186 1.00 94.38 166 GLY A CA 1
ATOM 1270 C C . GLY A 1 166 ? -15.185 0.240 24.477 1.00 94.38 166 GLY A C 1
ATOM 1271 O O . GLY A 1 166 ? -14.784 0.200 23.314 1.00 94.38 166 GLY A O 1
ATOM 1272 N N . GLU A 1 167 ? -15.173 1.375 25.181 1.00 94.88 167 GLU A N 1
ATOM 1273 C CA . GLU A 1 167 ? -14.682 2.662 24.662 1.00 94.88 167 GLU A CA 1
ATOM 1274 C C . GLU A 1 167 ? -13.186 2.584 24.279 1.00 94.88 167 GLU A C 1
ATOM 1276 O O . GLU A 1 167 ? -12.778 3.114 23.240 1.00 94.88 167 GLU A O 1
ATOM 1281 N N . GLN A 1 168 ? -12.364 1.852 25.039 1.00 95.00 168 GLN A N 1
ATOM 1282 C CA . GLN A 1 168 ? -10.975 1.545 24.674 1.00 95.00 168 GLN A CA 1
ATOM 1283 C C . GLN A 1 168 ? -10.887 0.650 23.423 1.00 95.00 168 GLN A C 1
ATOM 1285 O O . GLN A 1 168 ? -10.089 0.925 22.523 1.00 95.00 168 GLN A O 1
ATOM 1290 N N . GLN A 1 169 ? -11.720 -0.388 23.322 1.00 93.25 169 GLN A N 1
ATOM 1291 C CA . GLN A 1 169 ? -11.737 -1.307 22.180 1.00 93.25 169 GLN A CA 1
ATOM 1292 C C . GLN A 1 169 ? -12.195 -0.620 20.877 1.00 93.25 169 GLN A C 1
ATOM 1294 O O . GLN A 1 169 ? -11.705 -0.963 19.796 1.00 93.25 169 GLN A O 1
ATOM 1299 N N . VAL A 1 170 ? -13.097 0.364 20.960 1.00 93.25 170 VAL A N 1
ATOM 1300 C CA . VAL A 1 170 ? -13.470 1.248 19.840 1.00 93.25 170 VAL A CA 1
ATOM 1301 C C . VAL A 1 170 ? -12.263 2.081 19.397 1.00 93.25 170 VAL A C 1
ATOM 1303 O O . VAL A 1 170 ? -11.883 2.023 18.225 1.00 93.25 170 VAL A O 1
ATOM 1306 N N . ASN A 1 171 ? -11.591 2.769 20.331 1.00 93.69 171 ASN A N 1
ATOM 1307 C CA . ASN A 1 171 ? -10.377 3.548 20.044 1.00 93.69 171 ASN A CA 1
ATOM 1308 C C . ASN A 1 171 ? -9.292 2.712 19.349 1.00 93.69 171 ASN A C 1
ATOM 1310 O O . ASN A 1 171 ? -8.733 3.134 18.335 1.00 93.69 171 ASN A O 1
ATOM 1314 N N . GLU A 1 172 ? -9.010 1.511 19.858 1.00 93.12 172 GLU A N 1
ATOM 1315 C CA . GLU A 1 172 ? -8.029 0.610 19.251 1.00 93.12 172 GLU A CA 1
ATOM 1316 C C . GLU A 1 172 ? -8.392 0.212 17.816 1.00 93.12 172 GLU A C 1
ATOM 1318 O O . GLU A 1 172 ? -7.507 0.129 16.963 1.00 93.12 172 GLU A O 1
ATOM 1323 N N . GLN A 1 173 ? -9.668 -0.059 17.530 1.00 90.38 173 GLN A N 1
ATOM 1324 C CA . GLN A 1 173 ? -10.114 -0.442 16.187 1.00 90.38 173 GLN A CA 1
ATOM 1325 C C . GLN A 1 173 ? -10.015 0.727 15.205 1.00 90.38 173 GLN A C 1
ATOM 1327 O O . GLN A 1 173 ? -9.484 0.545 14.109 1.00 90.38 173 GLN A O 1
ATOM 1332 N N . VAL A 1 174 ? -10.409 1.936 15.616 1.00 90.56 174 VAL A N 1
ATOM 1333 C CA . VAL A 1 174 ? -10.234 3.160 14.814 1.00 90.56 174 VAL A CA 1
ATOM 1334 C C . VAL A 1 174 ? -8.750 3.418 14.520 1.00 90.56 174 VAL A C 1
ATOM 1336 O O . VAL A 1 174 ? -8.383 3.668 13.373 1.00 90.56 174 VAL A O 1
ATOM 1339 N N . GLN A 1 175 ? -7.858 3.270 15.506 1.00 91.50 175 GLN A N 1
ATOM 1340 C CA . GLN A 1 175 ? -6.410 3.406 15.283 1.00 91.50 175 GLN A CA 1
ATOM 1341 C C . GLN A 1 175 ? -5.847 2.328 14.339 1.00 91.50 175 GLN A C 1
ATOM 1343 O O . GLN A 1 175 ? -5.007 2.634 13.488 1.00 91.50 175 GLN A O 1
ATOM 1348 N N . LYS A 1 176 ? -6.318 1.077 14.444 1.00 91.19 176 LYS A N 1
ATOM 1349 C CA . LYS A 1 176 ? -5.919 -0.025 13.549 1.00 91.19 176 LYS A CA 1
ATOM 1350 C C . LYS A 1 176 ? -6.368 0.235 12.105 1.00 91.19 176 LYS A C 1
ATOM 1352 O O . LYS A 1 176 ? -5.552 0.063 11.199 1.00 91.19 176 LYS A O 1
ATOM 1357 N N . LEU A 1 177 ? -7.595 0.721 11.895 1.00 90.38 177 LEU A N 1
ATOM 1358 C CA . LEU A 1 177 ? -8.106 1.130 10.579 1.00 90.38 177 LEU A CA 1
ATOM 1359 C C . LEU A 1 177 ? -7.325 2.320 10.005 1.00 90.38 177 LEU A C 1
ATOM 1361 O O . LEU A 1 177 ? -6.867 2.255 8.868 1.00 90.38 177 LEU A O 1
ATOM 1365 N N . ASN A 1 178 ? -7.058 3.359 10.798 1.00 90.38 178 ASN A N 1
ATOM 1366 C CA . ASN A 1 178 ? -6.268 4.511 10.346 1.00 90.38 178 ASN A CA 1
ATOM 1367 C C . ASN A 1 178 ? -4.832 4.108 9.960 1.00 90.38 178 ASN A C 1
ATOM 1369 O O . ASN A 1 178 ? -4.318 4.539 8.926 1.00 90.38 178 ASN A O 1
ATOM 1373 N N . SER A 1 179 ? -4.198 3.218 10.735 1.00 92.06 179 SER A N 1
ATOM 1374 C CA . SER A 1 179 ? -2.881 2.659 10.400 1.00 92.06 179 SER A CA 1
ATOM 1375 C C . SER A 1 179 ? -2.911 1.784 9.140 1.00 92.06 179 SER A C 1
ATOM 1377 O O . SER A 1 179 ? -1.932 1.761 8.394 1.00 92.06 179 SER A O 1
ATOM 1379 N N . TYR A 1 180 ? -4.011 1.070 8.883 1.00 90.94 180 TYR A N 1
ATOM 1380 C CA . TYR A 1 180 ? -4.208 0.315 7.645 1.00 90.94 180 TYR A CA 1
ATOM 1381 C C . TYR A 1 180 ? -4.345 1.254 6.440 1.00 90.94 180 TYR A C 1
ATOM 1383 O O . TYR A 1 180 ? -3.562 1.140 5.496 1.00 90.94 180 TYR A O 1
ATOM 1391 N N . ASN A 1 181 ? -5.237 2.246 6.517 1.00 91.25 181 ASN A N 1
ATOM 1392 C CA . ASN A 1 181 ? -5.451 3.252 5.472 1.00 91.25 181 ASN A CA 1
ATOM 1393 C C . ASN A 1 181 ? -4.140 3.965 5.097 1.00 91.25 181 ASN A C 1
ATOM 1395 O O . ASN A 1 181 ? -3.828 4.097 3.915 1.00 91.25 181 ASN A O 1
ATOM 1399 N N . GLN A 1 182 ? -3.333 4.357 6.090 1.00 91.50 182 GLN A N 1
ATOM 1400 C CA . GLN A 1 182 ? -2.033 5.003 5.872 1.00 91.50 182 GLN A CA 1
ATOM 1401 C C . GLN A 1 182 ? -1.004 4.080 5.191 1.00 91.50 182 GLN A C 1
ATOM 1403 O O . GLN A 1 182 ? -0.219 4.539 4.364 1.00 91.50 182 GLN A O 1
ATOM 1408 N N . LYS A 1 183 ? -0.993 2.779 5.510 1.00 92.50 183 LYS A N 1
ATOM 1409 C CA . LYS A 1 183 ? -0.097 1.804 4.857 1.00 92.50 183 LYS A CA 1
ATOM 1410 C C . LYS A 1 183 ? -0.505 1.550 3.411 1.00 92.50 183 LYS A C 1
ATOM 1412 O O . LYS A 1 183 ? 0.361 1.515 2.542 1.00 92.50 183 LYS A O 1
ATOM 1417 N N . VAL A 1 184 ? -1.805 1.419 3.151 1.00 93.00 184 VAL A N 1
ATOM 1418 C CA . VAL A 1 184 ? -2.344 1.228 1.799 1.00 93.00 184 VAL A CA 1
ATOM 1419 C C . VAL A 1 184 ? -2.098 2.466 0.933 1.00 93.00 184 VAL A C 1
ATOM 1421 O O . VAL A 1 184 ? -1.628 2.318 -0.194 1.00 93.00 184 VAL A O 1
ATOM 1424 N N . SER A 1 185 ? -2.322 3.682 1.443 1.00 92.31 185 SER A N 1
ATOM 1425 C CA . SER A 1 185 ? -2.049 4.913 0.683 1.00 92.31 185 SER A CA 1
ATOM 1426 C C . SER A 1 185 ? -0.553 5.141 0.442 1.00 92.31 185 SER A C 1
ATOM 1428 O O . SER A 1 185 ? -0.169 5.510 -0.664 1.00 92.31 185 SER A O 1
ATOM 1430 N N . ALA A 1 186 ? 0.316 4.836 1.412 1.00 91.75 186 ALA A N 1
ATOM 1431 C CA . ALA A 1 186 ? 1.765 4.880 1.208 1.00 91.75 186 ALA A CA 1
ATOM 1432 C C . ALA A 1 186 ? 2.252 3.825 0.194 1.00 91.75 186 ALA A C 1
ATOM 1434 O O . ALA A 1 186 ? 3.098 4.124 -0.648 1.00 91.75 186 ALA A O 1
ATOM 1435 N N . SER A 1 187 ? 1.712 2.601 0.236 1.00 93.75 187 SER A N 1
ATOM 1436 C CA . SER A 1 187 ? 2.109 1.533 -0.689 1.00 93.75 187 SER A CA 1
ATOM 1437 C C . SER A 1 187 ? 1.622 1.796 -2.116 1.00 93.75 187 SER A C 1
ATOM 1439 O O . SER A 1 187 ? 2.418 1.711 -3.047 1.00 93.75 187 SER A O 1
ATOM 1441 N N . THR A 1 188 ? 0.364 2.207 -2.296 1.00 91.12 188 THR A N 1
ATOM 1442 C CA . THR A 1 188 ? -0.179 2.588 -3.615 1.00 91.12 188 THR A CA 1
ATOM 1443 C C . THR A 1 188 ? 0.503 3.827 -4.199 1.00 91.12 188 THR A C 1
ATOM 1445 O O . THR A 1 188 ? 0.740 3.870 -5.405 1.00 91.12 188 THR A O 1
ATOM 1448 N N . TYR A 1 189 ? 0.907 4.791 -3.364 1.00 92.38 189 TYR A N 1
ATOM 1449 C CA . TYR A 1 189 ? 1.740 5.918 -3.795 1.00 92.38 189 TYR A CA 1
ATOM 1450 C C . TYR A 1 189 ? 3.107 5.434 -4.311 1.00 92.38 189 TYR A C 1
ATOM 1452 O O . TYR A 1 189 ? 3.491 5.766 -5.433 1.00 92.38 189 TYR A O 1
ATOM 1460 N N . ASN A 1 190 ? 3.809 4.589 -3.546 1.00 92.81 190 ASN A N 1
ATOM 1461 C CA . ASN A 1 190 ? 5.098 4.027 -3.967 1.00 92.81 190 ASN A CA 1
ATOM 1462 C C . ASN A 1 190 ? 4.971 3.206 -5.263 1.00 92.81 190 ASN A C 1
ATOM 1464 O O . ASN A 1 190 ? 5.825 3.318 -6.137 1.00 92.81 190 ASN A O 1
ATOM 1468 N N . MET A 1 191 ? 3.886 2.438 -5.430 1.00 93.25 191 MET A N 1
ATOM 1469 C CA . MET A 1 191 ? 3.602 1.710 -6.672 1.00 93.25 191 MET A CA 1
ATOM 1470 C C . MET A 1 191 ? 3.450 2.645 -7.883 1.00 93.25 191 MET A C 1
ATOM 1472 O O . MET A 1 191 ? 3.903 2.282 -8.968 1.00 93.25 191 MET A O 1
ATOM 1476 N N . SER A 1 192 ? 2.848 3.833 -7.725 1.00 92.25 192 SER A N 1
ATOM 1477 C CA . SER A 1 192 ? 2.770 4.835 -8.803 1.00 92.25 192 SER A CA 1
ATOM 1478 C C . SER A 1 192 ? 4.172 5.301 -9.197 1.00 92.25 192 SER A C 1
ATOM 1480 O O . SER A 1 192 ? 4.573 5.139 -10.348 1.00 92.25 192 SER A O 1
ATOM 1482 N N . VAL A 1 193 ? 4.968 5.742 -8.216 1.00 92.44 193 VAL A N 1
ATOM 1483 C CA . VAL A 1 193 ? 6.338 6.243 -8.428 1.00 92.44 193 VAL A CA 1
ATOM 1484 C C . VAL A 1 193 ? 7.251 5.181 -9.053 1.00 92.44 193 VAL A C 1
ATOM 1486 O O . VAL A 1 193 ? 7.997 5.479 -9.986 1.00 92.44 193 VAL A O 1
ATOM 1489 N N . GLU A 1 194 ? 7.191 3.929 -8.591 1.00 94.44 194 GLU A N 1
ATOM 1490 C CA . GLU A 1 194 ? 7.964 2.835 -9.193 1.00 94.44 194 GLU A CA 1
ATOM 1491 C C . GLU A 1 194 ? 7.498 2.495 -10.615 1.00 94.44 194 GLU A C 1
ATOM 1493 O O . GLU A 1 194 ? 8.335 2.159 -11.453 1.00 94.44 194 GLU A O 1
ATOM 1498 N N . SER A 1 195 ? 6.197 2.604 -10.909 1.00 92.25 195 SER A N 1
ATOM 1499 C CA . SER A 1 195 ? 5.652 2.377 -12.257 1.00 92.25 195 SER A CA 1
ATOM 1500 C C . SER A 1 195 ? 6.065 3.484 -13.226 1.00 92.25 195 SER A C 1
ATOM 1502 O O . SER A 1 195 ? 6.520 3.193 -14.329 1.00 92.25 195 SER A O 1
ATOM 1504 N N . GLU A 1 196 ? 5.966 4.746 -12.809 1.00 92.25 196 GLU A N 1
ATOM 1505 C CA . GLU A 1 196 ? 6.394 5.920 -13.581 1.00 92.25 196 GLU A CA 1
ATOM 1506 C C . GLU A 1 196 ? 7.902 5.861 -13.873 1.00 92.25 196 GLU A C 1
ATOM 1508 O O . GLU A 1 196 ? 8.326 6.012 -15.023 1.00 92.25 196 GLU A O 1
ATOM 1513 N N . LYS A 1 197 ? 8.715 5.527 -12.861 1.00 93.81 197 LYS A N 1
ATOM 1514 C CA . LYS A 1 197 ? 10.157 5.305 -13.026 1.00 93.81 197 LYS A CA 1
ATOM 1515 C C . LYS A 1 197 ? 10.460 4.128 -13.959 1.00 93.81 197 LYS A C 1
ATOM 1517 O O . LYS A 1 197 ? 11.355 4.231 -14.793 1.00 93.81 197 LYS A O 1
ATOM 1522 N N . ALA A 1 198 ? 9.730 3.019 -13.842 1.00 93.56 198 ALA A N 1
ATOM 1523 C CA . ALA A 1 198 ? 9.928 1.859 -14.707 1.00 93.56 198 ALA A CA 1
ATOM 1524 C C . ALA A 1 198 ? 9.569 2.152 -16.173 1.00 93.56 198 ALA A C 1
ATOM 1526 O O . ALA A 1 198 ? 10.312 1.741 -17.057 1.00 93.56 198 ALA A O 1
ATOM 1527 N N . LEU A 1 199 ? 8.497 2.902 -16.444 1.00 91.31 199 LEU A N 1
ATOM 1528 C CA . LEU A 1 199 ? 8.141 3.328 -17.804 1.00 91.31 199 LEU A CA 1
ATOM 1529 C C . LEU A 1 199 ? 9.204 4.260 -18.412 1.00 91.31 199 LEU A C 1
ATOM 1531 O O . LEU A 1 199 ? 9.515 4.137 -19.594 1.00 91.31 199 LEU A O 1
ATOM 1535 N N . SER A 1 200 ? 9.797 5.146 -17.601 1.00 92.31 200 SER A N 1
ATOM 1536 C CA . SER A 1 200 ? 10.901 6.025 -18.017 1.00 92.31 200 SER A CA 1
ATOM 1537 C C . SER A 1 200 ? 12.191 5.256 -18.335 1.00 92.31 200 SER A C 1
ATOM 1539 O O . SER A 1 200 ? 12.828 5.518 -19.353 1.00 92.31 200 SER A O 1
ATOM 1541 N N . ASP A 1 201 ? 12.594 4.322 -17.470 1.00 94.19 201 ASP A N 1
ATOM 1542 C CA . ASP A 1 201 ? 13.881 3.622 -17.594 1.00 94.19 201 ASP A CA 1
ATOM 1543 C C . ASP A 1 201 ? 13.817 2.385 -18.512 1.00 94.19 201 ASP A C 1
ATOM 1545 O O . ASP A 1 201 ? 14.843 1.940 -19.030 1.00 94.19 201 ASP A O 1
ATOM 1549 N N . PHE A 1 202 ? 12.620 1.836 -18.744 1.00 93.12 202 PHE A N 1
ATOM 1550 C CA . PHE A 1 202 ? 12.376 0.655 -19.578 1.00 93.12 202 PHE A CA 1
ATOM 1551 C C . PHE A 1 202 ? 11.353 0.956 -20.693 1.00 93.12 202 PHE A C 1
ATOM 1553 O O . PHE A 1 202 ? 10.276 0.349 -20.726 1.00 93.12 202 PHE A O 1
ATOM 1560 N N . PRO A 1 203 ? 11.681 1.851 -21.651 1.00 91.62 203 PRO A N 1
ATOM 1561 C CA . PRO A 1 203 ? 10.758 2.321 -22.694 1.00 91.62 203 PRO A CA 1
ATOM 1562 C C . PRO A 1 203 ? 10.211 1.217 -23.610 1.00 91.62 203 PRO A C 1
ATOM 1564 O O . PRO A 1 203 ? 9.167 1.393 -24.230 1.00 91.62 203 PRO A O 1
ATOM 1567 N N . TRP A 1 204 ? 10.855 0.045 -23.656 1.00 91.25 204 TRP A N 1
ATOM 1568 C CA . TRP A 1 204 ? 10.330 -1.134 -24.352 1.00 91.25 204 TRP A CA 1
ATOM 1569 C C . TRP A 1 204 ? 9.012 -1.664 -23.771 1.00 91.25 204 TRP A C 1
ATOM 1571 O O . TRP A 1 204 ? 8.333 -2.450 -24.429 1.00 91.25 204 TRP A O 1
ATOM 1581 N N . SER A 1 205 ? 8.649 -1.261 -22.551 1.00 90.31 205 SER A N 1
ATOM 1582 C CA . SER A 1 205 ? 7.389 -1.633 -21.905 1.00 90.31 205 SER A CA 1
ATOM 1583 C C . SER A 1 205 ? 6.213 -0.717 -22.266 1.00 90.31 205 SER A C 1
ATOM 1585 O O . SER A 1 205 ? 5.064 -1.148 -22.154 1.00 90.31 205 SER A O 1
ATOM 1587 N N . ASP A 1 206 ? 6.475 0.509 -22.733 1.00 90.00 206 ASP A N 1
ATOM 1588 C CA . ASP A 1 206 ? 5.448 1.517 -23.008 1.00 90.00 206 ASP A CA 1
ATOM 1589 C C . ASP A 1 206 ? 4.890 1.401 -24.443 1.00 90.00 206 ASP A C 1
ATOM 1591 O O . ASP A 1 206 ? 5.611 1.672 -25.406 1.00 90.00 206 ASP A O 1
ATOM 1595 N N . PRO A 1 207 ? 3.596 1.068 -24.633 1.00 86.62 207 PRO A N 1
ATOM 1596 C CA . PRO A 1 207 ? 2.984 1.003 -25.959 1.00 86.62 207 PRO A CA 1
ATOM 1597 C C . PRO A 1 207 ? 2.834 2.369 -26.657 1.00 86.62 207 PRO A C 1
ATOM 1599 O O . PRO A 1 207 ? 2.479 2.391 -27.840 1.00 86.62 207 PRO A O 1
ATOM 1602 N N . GLN A 1 208 ? 3.075 3.503 -25.983 1.00 88.12 208 GLN A N 1
ATOM 1603 C CA . GLN A 1 208 ? 3.168 4.807 -26.655 1.00 88.12 208 GLN A CA 1
ATOM 1604 C C . GLN A 1 208 ? 4.524 4.993 -27.357 1.00 88.12 208 GLN A C 1
ATOM 1606 O O . GLN A 1 208 ? 4.564 5.572 -28.448 1.00 88.12 208 GLN A O 1
ATOM 1611 N N . ASN A 1 209 ? 5.624 4.457 -26.812 1.00 87.06 209 ASN A N 1
ATOM 1612 C CA . ASN A 1 209 ? 6.945 4.510 -27.445 1.00 87.06 209 ASN A CA 1
ATOM 1613 C C . ASN A 1 209 ? 7.117 3.430 -28.531 1.00 87.06 209 ASN A C 1
ATOM 1615 O O . ASN A 1 209 ? 7.903 2.489 -28.417 1.00 87.06 209 ASN A O 1
ATOM 1619 N N . GLN A 1 210 ? 6.416 3.610 -29.652 1.00 82.38 210 GLN A N 1
ATOM 1620 C CA . GLN A 1 210 ? 6.442 2.703 -30.811 1.00 82.38 210 GLN A CA 1
ATOM 1621 C C . GLN A 1 210 ? 7.836 2.474 -31.434 1.00 82.38 210 GLN A C 1
ATOM 1623 O O . GLN A 1 210 ? 7.974 1.586 -32.273 1.00 82.38 210 GLN A O 1
ATOM 1628 N N . SER A 1 211 ? 8.857 3.265 -31.074 1.00 87.38 211 SER A N 1
ATOM 1629 C CA . SER A 1 211 ? 10.228 3.082 -31.569 1.00 87.38 211 SER A CA 1
ATOM 1630 C C . SER A 1 211 ? 11.049 2.088 -30.744 1.00 87.38 211 SER A C 1
ATOM 1632 O O . SER A 1 211 ? 12.065 1.600 -31.240 1.00 87.38 211 SER A O 1
ATOM 1634 N N . GLU A 1 212 ? 10.650 1.821 -29.500 1.00 87.25 212 GLU A N 1
ATOM 1635 C CA . GLU A 1 212 ? 11.395 0.978 -28.554 1.00 87.25 212 GLU A CA 1
ATOM 1636 C C . GLU A 1 212 ? 10.549 -0.174 -27.991 1.00 87.25 212 GLU A C 1
ATOM 1638 O O . GLU A 1 212 ? 11.116 -1.159 -27.517 1.00 87.25 212 GLU A O 1
ATOM 1643 N N . TYR A 1 213 ? 9.216 -0.069 -28.077 1.00 90.12 213 TYR A N 1
ATOM 1644 C CA . TYR A 1 213 ? 8.240 -1.042 -27.589 1.00 90.12 213 TYR A CA 1
ATOM 1645 C C . TYR A 1 213 ? 8.486 -2.472 -28.094 1.00 90.12 213 TYR A C 1
ATOM 1647 O O . TYR A 1 213 ? 8.506 -2.738 -29.299 1.00 90.12 213 TYR A O 1
ATOM 1655 N N . ASP A 1 214 ? 8.591 -3.413 -27.156 1.00 87.94 214 ASP A N 1
ATOM 1656 C CA . ASP A 1 214 ? 8.773 -4.836 -27.431 1.00 87.94 214 ASP A CA 1
ATOM 1657 C C . ASP A 1 214 ? 7.441 -5.584 -27.271 1.00 87.94 214 ASP A C 1
ATOM 1659 O O . ASP A 1 214 ? 7.001 -5.907 -26.165 1.00 87.94 214 ASP A O 1
ATOM 1663 N N . ALA A 1 215 ? 6.794 -5.877 -28.399 1.00 87.88 215 ALA A N 1
ATOM 1664 C CA . ALA A 1 215 ? 5.491 -6.538 -28.429 1.00 87.88 215 ALA A CA 1
ATOM 1665 C C . ALA A 1 215 ? 5.511 -8.020 -27.993 1.00 87.88 215 ALA A C 1
ATOM 1667 O O . ALA A 1 215 ? 4.439 -8.580 -27.753 1.00 87.88 215 ALA A O 1
ATOM 1668 N N . GLU A 1 216 ? 6.679 -8.667 -27.879 1.00 85.44 216 GLU A N 1
ATOM 1669 C CA . GLU A 1 216 ? 6.791 -10.024 -27.321 1.00 85.44 216 GLU A CA 1
ATOM 1670 C C . GLU A 1 216 ? 7.024 -9.989 -25.801 1.00 85.44 216 GLU A C 1
ATOM 1672 O O . GLU A 1 216 ? 6.498 -10.838 -25.076 1.00 85.44 216 GLU A O 1
ATOM 1677 N N . ILE A 1 217 ? 7.776 -9.002 -25.301 1.00 85.19 217 ILE A N 1
ATOM 1678 C CA . ILE A 1 217 ? 8.239 -8.951 -23.905 1.00 85.19 217 ILE A CA 1
ATOM 1679 C C . ILE A 1 217 ? 7.370 -8.054 -23.012 1.00 85.19 217 ILE A C 1
ATOM 1681 O O . ILE A 1 217 ? 7.103 -8.429 -21.866 1.00 85.19 217 ILE A O 1
ATOM 1685 N N . ALA A 1 218 ? 6.855 -6.923 -23.503 1.00 87.88 218 ALA A N 1
ATOM 1686 C CA . ALA A 1 218 ? 5.994 -6.043 -22.707 1.00 87.88 218 ALA A CA 1
ATOM 1687 C C . ALA A 1 218 ? 4.743 -6.755 -22.141 1.00 87.88 218 ALA A C 1
ATOM 1689 O O . ALA A 1 218 ? 4.485 -6.607 -20.945 1.00 87.88 218 ALA A O 1
ATOM 1690 N N . PRO A 1 219 ? 4.016 -7.616 -22.893 1.00 88.31 219 PRO A N 1
ATOM 1691 C CA . PRO A 1 219 ? 2.887 -8.368 -22.335 1.00 88.31 219 PRO A CA 1
ATOM 1692 C C . PRO A 1 219 ? 3.290 -9.354 -21.228 1.00 88.31 219 PRO A C 1
ATOM 1694 O O . PRO A 1 219 ? 2.501 -9.609 -20.316 1.00 88.31 219 PRO A O 1
ATOM 1697 N N . LEU A 1 220 ? 4.514 -9.900 -21.273 1.00 84.88 220 LEU A N 1
ATOM 1698 C CA . LEU A 1 220 ? 5.046 -10.759 -20.210 1.00 84.88 220 LEU A CA 1
ATOM 1699 C C . LEU A 1 220 ? 5.356 -9.946 -18.948 1.00 84.88 220 LEU A C 1
ATOM 1701 O O . LEU A 1 220 ? 5.058 -10.408 -17.847 1.00 84.88 220 LEU A O 1
ATOM 1705 N N . ALA A 1 221 ? 5.879 -8.726 -19.102 1.00 87.31 221 ALA A N 1
ATOM 1706 C CA . ALA A 1 221 ? 6.105 -7.801 -17.994 1.00 87.31 221 ALA A CA 1
ATOM 1707 C C . ALA A 1 221 ? 4.792 -7.365 -17.331 1.00 87.31 221 ALA A C 1
ATOM 1709 O O . ALA A 1 221 ? 4.650 -7.505 -16.116 1.00 87.31 221 ALA A O 1
ATOM 1710 N N . SER A 1 222 ? 3.793 -6.946 -18.117 1.00 89.00 222 SER A N 1
ATOM 1711 C CA . SER A 1 222 ? 2.461 -6.605 -17.598 1.00 89.00 222 SER A CA 1
ATOM 1712 C C . SER A 1 222 ? 1.806 -7.785 -16.875 1.00 89.00 222 SER A C 1
ATOM 1714 O O . SER A 1 222 ? 1.194 -7.601 -15.823 1.00 89.00 222 SER A O 1
ATOM 1716 N N . LYS A 1 223 ? 1.964 -9.011 -17.398 1.00 88.88 223 LYS A N 1
ATOM 1717 C CA . LYS A 1 223 ? 1.458 -10.221 -16.743 1.00 88.88 223 LYS A CA 1
ATOM 1718 C C . LYS A 1 223 ? 2.168 -10.489 -15.411 1.00 88.88 223 LYS A C 1
ATOM 1720 O O . LYS A 1 223 ? 1.494 -10.719 -14.411 1.00 88.88 223 LYS A O 1
ATOM 1725 N N . LEU A 1 224 ? 3.501 -10.475 -15.389 1.00 88.81 224 LEU A N 1
ATOM 1726 C CA . LEU A 1 224 ? 4.272 -10.751 -14.175 1.00 88.81 224 LEU A CA 1
ATOM 1727 C C . LEU A 1 224 ? 4.034 -9.684 -13.097 1.00 88.81 224 LEU A C 1
ATOM 1729 O O . LEU A 1 224 ? 3.972 -10.016 -11.916 1.00 88.81 224 LEU A O 1
ATOM 1733 N N . LEU A 1 225 ? 3.844 -8.423 -13.490 1.00 90.94 225 LEU A N 1
ATOM 1734 C CA . LEU A 1 225 ? 3.402 -7.363 -12.589 1.00 90.94 225 LEU A CA 1
ATOM 1735 C C . LEU A 1 225 ? 2.019 -7.680 -11.997 1.00 90.94 225 LEU A C 1
ATOM 1737 O O . LEU A 1 225 ? 1.866 -7.665 -10.779 1.00 90.94 225 LEU A O 1
ATOM 1741 N N . ALA A 1 226 ? 1.037 -8.052 -12.823 1.00 90.00 226 ALA A N 1
ATOM 1742 C CA . ALA A 1 226 ? -0.298 -8.428 -12.350 1.00 90.00 226 ALA A CA 1
ATOM 1743 C C . ALA A 1 226 ? -0.298 -9.659 -11.415 1.00 90.00 226 ALA A C 1
ATOM 1745 O O . ALA A 1 226 ? -1.101 -9.709 -10.488 1.00 90.00 226 ALA A O 1
ATOM 1746 N N . GLU A 1 227 ? 0.619 -10.616 -11.606 1.00 89.88 227 GLU A N 1
ATOM 1747 C CA . GLU A 1 227 ? 0.835 -11.754 -10.691 1.00 89.88 227 GLU A CA 1
ATOM 1748 C C . GLU A 1 227 ? 1.529 -11.358 -9.364 1.00 89.88 227 GLU A C 1
ATOM 1750 O O . GLU A 1 227 ? 1.538 -12.151 -8.423 1.00 89.88 227 GLU A O 1
ATOM 1755 N N . ASN A 1 228 ? 2.093 -10.146 -9.256 1.00 91.38 228 ASN A N 1
ATOM 1756 C CA . ASN A 1 228 ? 2.774 -9.647 -8.052 1.00 91.38 228 ASN A CA 1
ATOM 1757 C C . ASN A 1 228 ? 2.019 -8.547 -7.287 1.00 91.38 228 ASN A C 1
ATOM 1759 O O . ASN A 1 228 ? 2.398 -8.267 -6.148 1.00 91.38 228 ASN A O 1
ATOM 1763 N N . ILE A 1 229 ? 0.971 -7.941 -7.855 1.00 93.50 229 ILE A N 1
ATOM 1764 C CA . ILE A 1 229 ? 0.116 -6.983 -7.136 1.00 93.50 229 ILE A CA 1
ATOM 1765 C C . ILE A 1 229 ? -0.731 -7.723 -6.095 1.00 93.50 229 ILE A C 1
ATOM 1767 O O . ILE A 1 229 ? -1.404 -8.710 -6.393 1.00 93.50 229 ILE A O 1
ATOM 1771 N N . VAL A 1 230 ? -0.714 -7.217 -4.863 1.00 94.44 230 VAL A N 1
ATOM 1772 C CA . VAL A 1 230 ? -1.551 -7.689 -3.760 1.00 94.44 230 VAL A CA 1
ATOM 1773 C C . VAL A 1 230 ? -2.825 -6.852 -3.737 1.00 94.44 230 VAL A C 1
ATOM 1775 O O . VAL A 1 230 ? -2.761 -5.626 -3.650 1.00 94.44 230 VAL A O 1
ATOM 1778 N N . PHE A 1 231 ? -3.980 -7.512 -3.791 1.00 93.12 231 PHE A N 1
ATOM 1779 C CA . PHE A 1 231 ? -5.297 -6.879 -3.728 1.00 93.12 231 PHE A CA 1
ATOM 1780 C C . PHE A 1 231 ? -5.978 -7.172 -2.387 1.00 93.12 231 PHE A C 1
ATOM 1782 O O . PHE A 1 231 ? -5.846 -8.271 -1.844 1.00 93.12 231 PHE A O 1
ATOM 1789 N N . ASP A 1 232 ? -6.730 -6.205 -1.866 1.00 91.25 232 ASP A N 1
ATOM 1790 C CA . ASP A 1 232 ? -7.654 -6.427 -0.754 1.00 91.25 232 ASP A CA 1
ATOM 1791 C C . ASP A 1 232 ? -8.812 -7.337 -1.227 1.00 91.25 232 ASP A C 1
ATOM 1793 O O . ASP A 1 232 ? -9.427 -7.051 -2.258 1.00 91.25 232 ASP A O 1
ATOM 1797 N N . PRO A 1 233 ? -9.131 -8.434 -0.512 1.00 89.25 233 PRO A N 1
ATOM 1798 C CA . PRO A 1 233 ? -10.135 -9.407 -0.952 1.00 89.25 233 PRO A CA 1
ATOM 1799 C C . PRO A 1 233 ? -11.588 -8.924 -0.810 1.00 89.25 233 PRO A C 1
ATOM 1801 O O . PRO A 1 233 ? -12.482 -9.534 -1.394 1.00 89.25 233 PRO A O 1
ATOM 1804 N N . ASN A 1 234 ? -11.834 -7.865 -0.035 1.00 87.88 234 ASN A N 1
ATOM 1805 C CA . ASN A 1 234 ? -13.153 -7.305 0.251 1.00 87.88 234 ASN A CA 1
ATOM 1806 C C . ASN A 1 234 ? -13.441 -6.053 -0.595 1.00 87.88 234 ASN A C 1
ATOM 1808 O O . ASN A 1 234 ? -14.577 -5.859 -1.025 1.00 87.88 234 ASN A O 1
ATOM 1812 N N . THR A 1 235 ? -12.431 -5.212 -0.850 1.00 86.31 235 THR A N 1
ATOM 1813 C CA . THR A 1 235 ? -12.567 -3.991 -1.670 1.00 86.31 235 THR A CA 1
ATOM 1814 C C . THR A 1 235 ? -12.156 -4.200 -3.131 1.00 86.31 235 THR A C 1
ATOM 1816 O O . THR A 1 235 ? -12.607 -3.463 -4.004 1.00 86.31 235 THR A O 1
ATOM 1819 N N . GLY A 1 236 ? -11.301 -5.187 -3.423 1.00 86.44 236 GLY A N 1
ATOM 1820 C CA . GLY A 1 236 ? -10.747 -5.432 -4.760 1.00 86.44 236 GLY A CA 1
ATOM 1821 C C . GLY A 1 236 ? -9.677 -4.427 -5.207 1.00 86.44 236 GLY A C 1
ATOM 1822 O O . GLY A 1 236 ? -9.200 -4.516 -6.339 1.00 86.44 236 GLY A O 1
ATOM 1823 N N . HIS A 1 237 ? -9.284 -3.477 -4.354 1.00 88.88 237 HIS A N 1
ATOM 1824 C CA . HIS A 1 237 ? -8.260 -2.480 -4.674 1.00 88.88 237 HIS A CA 1
ATOM 1825 C C . HIS A 1 237 ? -6.836 -3.005 -4.418 1.00 88.88 237 HIS A C 1
ATOM 1827 O O . HIS A 1 237 ? -6.637 -3.832 -3.525 1.00 88.88 237 HIS A O 1
ATOM 1833 N N . PRO A 1 238 ? -5.825 -2.535 -5.176 1.00 89.62 238 PRO A N 1
ATOM 1834 C CA . PRO A 1 238 ? -4.430 -2.846 -4.890 1.00 89.62 238 PRO A CA 1
ATOM 1835 C C . PRO A 1 238 ? -4.017 -2.234 -3.545 1.00 89.62 238 PRO A C 1
ATOM 1837 O O . PRO A 1 238 ? -4.278 -1.061 -3.284 1.00 89.62 238 PRO A O 1
ATOM 1840 N N . ILE A 1 239 ? -3.351 -3.028 -2.710 1.00 92.94 239 ILE A N 1
ATOM 1841 C CA . ILE A 1 239 ? -2.855 -2.630 -1.381 1.00 92.94 239 ILE A CA 1
ATOM 1842 C C . ILE A 1 239 ? -1.335 -2.751 -1.234 1.00 92.94 239 ILE A C 1
ATOM 1844 O O . ILE A 1 239 ? -0.789 -2.352 -0.207 1.00 92.94 239 ILE A O 1
ATOM 1848 N N . GLY A 1 240 ? -0.657 -3.283 -2.253 1.00 92.81 240 GLY A N 1
ATOM 1849 C CA . GLY A 1 240 ? 0.797 -3.335 -2.346 1.00 92.81 240 GLY A CA 1
ATOM 1850 C C . GLY A 1 240 ? 1.280 -4.280 -3.443 1.00 92.81 240 GLY A C 1
ATOM 1851 O O . GLY A 1 240 ? 0.510 -4.709 -4.303 1.00 92.81 240 GLY A O 1
ATOM 1852 N N . VAL A 1 241 ? 2.562 -4.636 -3.388 1.00 93.44 241 VAL A N 1
ATOM 1853 C CA . VAL A 1 241 ? 3.207 -5.617 -4.274 1.00 93.44 241 VAL A CA 1
ATOM 1854 C C . VAL A 1 241 ? 4.075 -6.583 -3.471 1.00 93.44 241 VAL A C 1
ATOM 1856 O O . VAL A 1 241 ? 4.665 -6.200 -2.463 1.00 93.44 241 VAL A O 1
ATOM 1859 N N . ASN A 1 242 ? 4.176 -7.832 -3.930 1.00 91.12 242 ASN A N 1
ATOM 1860 C CA . ASN A 1 242 ? 5.062 -8.845 -3.338 1.00 91.12 242 ASN A CA 1
ATOM 1861 C C . ASN A 1 242 ? 6.549 -8.595 -3.657 1.00 91.12 242 ASN A C 1
ATOM 1863 O O . ASN A 1 242 ? 7.424 -9.015 -2.905 1.00 91.12 242 ASN A O 1
ATOM 1867 N N . GLN A 1 243 ? 6.828 -7.913 -4.771 1.00 89.62 243 GLN A N 1
ATOM 1868 C CA . GLN A 1 243 ? 8.161 -7.542 -5.247 1.00 89.62 243 GLN A CA 1
ATOM 1869 C C . GLN A 1 243 ? 8.088 -6.120 -5.837 1.00 89.62 243 GLN A C 1
ATOM 1871 O O . GLN A 1 243 ? 7.098 -5.833 -6.515 1.00 89.62 243 GLN A O 1
ATOM 1876 N N . PRO A 1 244 ? 9.098 -5.246 -5.633 1.00 92.06 244 PRO A N 1
ATOM 1877 C CA . PRO A 1 244 ? 9.130 -3.912 -6.234 1.00 92.06 244 PRO A CA 1
ATOM 1878 C C . PRO A 1 244 ? 8.918 -3.949 -7.750 1.00 92.06 244 PRO A C 1
ATOM 1880 O O . PRO A 1 244 ? 9.538 -4.746 -8.465 1.00 92.06 244 PRO A O 1
ATOM 1883 N N . ILE A 1 245 ? 8.058 -3.062 -8.244 1.00 93.69 245 ILE A N 1
ATOM 1884 C CA . ILE A 1 245 ? 7.660 -2.965 -9.653 1.00 93.69 245 ILE A CA 1
ATOM 1885 C C . ILE A 1 245 ? 8.892 -2.684 -10.512 1.00 93.69 245 ILE A C 1
ATOM 1887 O O . ILE A 1 245 ? 9.098 -3.328 -11.541 1.00 93.69 245 ILE A O 1
ATOM 1891 N N . TYR A 1 246 ? 9.760 -1.783 -10.050 1.00 93.50 246 TYR A N 1
ATOM 1892 C CA . TYR A 1 246 ? 10.995 -1.445 -10.751 1.00 93.50 246 TYR A CA 1
ATOM 1893 C C . TYR A 1 246 ? 11.926 -2.658 -10.938 1.00 93.50 246 TYR A C 1
ATOM 1895 O O . TYR A 1 246 ? 12.474 -2.853 -12.025 1.00 93.50 246 TYR A O 1
ATOM 1903 N N . ASP A 1 247 ? 12.071 -3.519 -9.922 1.00 91.62 247 ASP A N 1
ATOM 1904 C CA . ASP A 1 247 ? 12.926 -4.709 -10.018 1.00 91.62 247 ASP A CA 1
ATOM 1905 C C . ASP A 1 247 ? 12.327 -5.802 -10.919 1.00 91.62 247 ASP A C 1
ATOM 1907 O O . ASP A 1 247 ? 13.081 -6.564 -11.531 1.00 91.62 247 ASP A O 1
ATOM 1911 N N . ILE A 1 248 ? 10.995 -5.862 -11.070 1.00 90.94 248 ILE A N 1
ATOM 1912 C CA . ILE A 1 248 ? 10.339 -6.722 -12.071 1.00 90.94 248 ILE A CA 1
ATOM 1913 C C . ILE A 1 248 ? 10.795 -6.314 -13.482 1.00 90.94 248 ILE A C 1
ATOM 1915 O O . ILE A 1 248 ? 11.334 -7.149 -14.214 1.00 90.94 248 ILE A O 1
ATOM 1919 N N . TYR A 1 249 ? 10.659 -5.036 -13.854 1.00 92.25 249 TYR A N 1
ATOM 1920 C CA . TYR A 1 249 ? 11.065 -4.555 -15.184 1.00 92.25 249 TYR A CA 1
ATOM 1921 C C . TYR A 1 249 ? 12.581 -4.643 -15.414 1.00 92.25 249 TYR A C 1
ATOM 1923 O O . TYR A 1 249 ? 13.005 -5.150 -16.451 1.00 92.25 249 TYR A O 1
ATOM 1931 N N . LYS A 1 250 ? 13.402 -4.262 -14.426 1.00 91.81 250 LYS A N 1
ATOM 1932 C CA . LYS A 1 250 ? 14.872 -4.409 -14.442 1.00 91.81 250 LYS A CA 1
ATOM 1933 C C . LYS A 1 250 ? 15.308 -5.845 -14.737 1.00 91.81 250 LYS A C 1
ATOM 1935 O O . LYS A 1 250 ? 16.206 -6.065 -15.546 1.00 91.81 250 LYS A O 1
ATOM 1940 N N . THR A 1 251 ? 14.667 -6.830 -14.108 1.00 87.75 251 THR A N 1
ATOM 1941 C CA . THR A 1 251 ? 14.994 -8.252 -14.311 1.00 87.75 251 THR A CA 1
ATOM 1942 C C . THR A 1 251 ? 14.635 -8.715 -15.720 1.00 87.75 251 THR A C 1
ATOM 1944 O O . THR A 1 251 ? 15.412 -9.431 -16.355 1.00 87.75 251 THR A O 1
ATOM 1947 N N . ILE A 1 252 ? 13.486 -8.275 -16.238 1.00 88.25 252 ILE A N 1
ATOM 1948 C CA . ILE A 1 252 ? 13.063 -8.581 -17.608 1.00 88.25 252 ILE A CA 1
ATOM 1949 C C . ILE A 1 252 ? 13.987 -7.914 -18.631 1.00 88.25 252 ILE A C 1
ATOM 1951 O O . ILE A 1 252 ? 14.339 -8.554 -19.620 1.00 88.25 252 ILE A O 1
ATOM 1955 N N . ASP A 1 253 ? 14.439 -6.682 -18.395 1.00 88.75 253 ASP A N 1
ATOM 1956 C CA . ASP A 1 253 ? 15.383 -6.023 -19.297 1.00 88.75 253 ASP A CA 1
ATOM 1957 C C . ASP A 1 253 ? 16.755 -6.716 -19.304 1.00 88.75 253 ASP A C 1
ATOM 1959 O O . ASP A 1 253 ? 17.317 -6.944 -20.373 1.00 88.75 253 ASP A O 1
ATOM 1963 N N . VAL A 1 254 ? 17.258 -7.170 -18.150 1.00 86.50 254 VAL A N 1
ATOM 1964 C CA . VAL A 1 254 ? 18.471 -8.009 -18.084 1.00 86.50 254 VAL A CA 1
ATOM 1965 C C . VAL A 1 254 ? 18.282 -9.326 -18.851 1.00 86.50 254 VAL A C 1
ATOM 1967 O O . VAL A 1 254 ? 19.178 -9.734 -19.597 1.00 86.50 254 VAL A O 1
ATOM 1970 N N . ALA A 1 255 ? 17.120 -9.978 -18.742 1.00 82.88 255 ALA A N 1
ATOM 1971 C CA . ALA A 1 255 ? 16.799 -11.180 -19.517 1.00 82.88 255 ALA A CA 1
ATOM 1972 C C . ALA A 1 255 ? 16.743 -10.896 -21.033 1.00 82.88 255 ALA A C 1
ATOM 1974 O O . ALA A 1 255 ? 17.318 -11.645 -21.826 1.00 82.88 255 ALA A O 1
ATOM 1975 N N . ARG A 1 256 ? 16.130 -9.774 -21.433 1.00 83.19 256 ARG A N 1
ATOM 1976 C CA . ARG A 1 256 ? 16.050 -9.283 -22.818 1.00 83.19 256 ARG A CA 1
ATOM 1977 C C . ARG A 1 256 ? 17.435 -9.005 -23.401 1.00 83.19 256 ARG A C 1
ATOM 1979 O O . ARG A 1 256 ? 17.774 -9.559 -24.445 1.00 83.19 256 ARG A O 1
ATOM 1986 N N . GLN A 1 257 ? 18.258 -8.213 -22.711 1.00 81.94 257 GLN A N 1
ATOM 1987 C CA . GLN A 1 257 ? 19.622 -7.870 -23.137 1.00 81.94 257 GLN A CA 1
ATOM 1988 C C . GLN A 1 257 ? 20.536 -9.103 -23.248 1.00 81.94 257 GLN A C 1
ATOM 1990 O O . GLN A 1 257 ? 21.396 -9.155 -24.126 1.00 81.94 257 GLN A O 1
ATOM 1995 N N . SER A 1 258 ? 20.347 -10.110 -22.389 1.00 78.75 258 SER A N 1
ATOM 1996 C CA . SER A 1 258 ? 21.108 -11.369 -22.422 1.00 78.75 258 SER A CA 1
ATOM 1997 C C . SER A 1 258 ? 20.541 -12.431 -23.379 1.00 78.75 258 SER A C 1
ATOM 1999 O O . SER A 1 258 ? 21.147 -13.492 -23.540 1.00 78.75 258 SER A O 1
ATOM 2001 N N . GLY A 1 259 ? 19.410 -12.163 -24.043 1.00 67.62 259 GLY A N 1
ATOM 2002 C CA . GLY A 1 259 ? 18.757 -13.095 -24.970 1.00 67.62 259 GLY A CA 1
ATOM 2003 C C . GLY A 1 259 ? 18.084 -14.299 -24.296 1.00 67.62 259 GLY A C 1
ATOM 2004 O O . GLY A 1 259 ? 17.759 -15.279 -24.973 1.00 67.62 259 GLY A O 1
ATOM 2005 N N . ILE A 1 260 ? 17.872 -14.252 -22.977 1.00 65.62 260 ILE A N 1
ATOM 2006 C CA . ILE A 1 260 ? 17.200 -15.308 -22.215 1.00 65.62 260 ILE A CA 1
ATOM 2007 C C . ILE A 1 260 ? 15.703 -15.270 -22.532 1.00 65.62 260 ILE A C 1
ATOM 2009 O O . ILE A 1 260 ? 15.009 -14.286 -22.273 1.00 65.62 260 ILE A O 1
ATOM 2013 N N . ARG A 1 261 ? 15.174 -16.371 -23.078 1.00 60.28 261 ARG A N 1
ATOM 2014 C CA . ARG A 1 261 ? 13.754 -16.481 -23.431 1.00 60.28 261 ARG A CA 1
ATOM 2015 C C . ARG A 1 261 ? 12.884 -16.632 -22.186 1.00 60.28 261 ARG A C 1
ATOM 2017 O O . ARG A 1 261 ? 12.632 -17.738 -21.716 1.00 60.28 261 ARG A O 1
ATOM 2024 N N . LEU A 1 262 ? 12.345 -15.508 -21.713 1.00 58.88 262 LEU A N 1
ATOM 2025 C CA . LEU A 1 262 ? 11.435 -15.432 -20.563 1.00 58.88 262 LEU A CA 1
ATOM 2026 C C . LEU A 1 262 ? 10.182 -16.335 -20.700 1.00 58.88 262 LEU A C 1
ATOM 2028 O O . LEU A 1 262 ? 9.588 -16.722 -19.702 1.00 58.88 262 LEU A O 1
ATOM 2032 N N . GLY A 1 263 ? 9.807 -16.750 -21.917 1.00 52.66 263 GLY A N 1
ATOM 2033 C CA . GLY A 1 263 ? 8.745 -17.744 -22.144 1.00 52.66 263 GLY A CA 1
ATOM 2034 C C . GLY A 1 263 ? 9.062 -19.173 -21.660 1.00 52.66 263 GLY A C 1
ATOM 2035 O O . GLY A 1 263 ? 8.142 -19.968 -21.473 1.00 52.66 263 GLY A O 1
ATOM 2036 N N . GLU A 1 264 ? 10.335 -19.511 -21.430 1.00 53.75 264 GLU A N 1
ATOM 2037 C CA . GLU A 1 264 ? 10.756 -20.785 -20.817 1.00 53.75 264 GLU A CA 1
ATOM 2038 C C . GLU A 1 264 ? 10.850 -20.674 -19.279 1.00 53.75 264 GLU A C 1
ATOM 2040 O O . GLU A 1 264 ? 10.703 -21.668 -18.562 1.00 53.75 264 GLU A O 1
ATOM 2045 N N . ALA A 1 265 ? 11.004 -19.447 -18.769 1.00 53.06 265 ALA A N 1
ATOM 2046 C CA . ALA A 1 265 ? 11.068 -19.085 -17.356 1.00 53.06 265 ALA A CA 1
ATOM 2047 C C . ALA A 1 265 ? 9.680 -19.146 -16.684 1.00 53.06 265 ALA A C 1
ATOM 2049 O O . ALA A 1 265 ? 9.010 -18.135 -16.472 1.00 53.06 265 ALA A O 1
ATOM 2050 N N . LYS A 1 266 ? 9.219 -20.357 -16.341 1.00 46.34 266 LYS A N 1
ATOM 2051 C CA . LYS A 1 266 ? 7.905 -20.580 -15.709 1.00 46.34 266 LYS A CA 1
ATOM 2052 C C . LYS A 1 266 ? 7.813 -20.036 -14.273 1.00 46.34 266 LYS A C 1
ATOM 2054 O O . LYS A 1 266 ? 7.942 -20.784 -13.307 1.00 46.34 266 LYS A O 1
ATOM 2059 N N . GLY A 1 267 ? 7.456 -18.759 -14.160 1.00 53.38 267 GLY A N 1
ATOM 2060 C CA . GLY A 1 267 ? 6.954 -18.129 -12.935 1.00 53.38 267 GLY A CA 1
ATOM 2061 C C . GLY A 1 267 ? 8.027 -17.580 -11.992 1.00 53.38 267 GLY A C 1
ATOM 2062 O O . GLY A 1 267 ? 9.221 -17.581 -12.301 1.00 53.38 267 GLY A O 1
ATOM 2063 N N . GLN A 1 268 ? 7.567 -17.106 -10.829 1.00 54.81 268 GLN A N 1
ATOM 2064 C CA . GLN A 1 268 ? 8.334 -16.318 -9.852 1.00 54.81 268 GLN A CA 1
ATOM 2065 C C . GLN A 1 268 ? 9.724 -16.889 -9.536 1.00 54.81 268 GLN A C 1
ATOM 2067 O O . GLN A 1 268 ? 10.686 -16.135 -9.567 1.00 54.81 268 GLN A O 1
ATOM 2072 N N . GLN A 1 269 ? 9.877 -18.206 -9.352 1.00 53.09 269 GLN A N 1
ATOM 2073 C CA . GLN A 1 269 ? 11.182 -18.824 -9.055 1.00 53.09 269 GLN A CA 1
ATOM 2074 C C . GLN A 1 269 ? 12.263 -18.545 -10.110 1.00 53.09 269 GLN A C 1
ATOM 2076 O O . GLN A 1 269 ? 13.442 -18.453 -9.777 1.00 53.09 269 GLN A O 1
ATOM 2081 N N . SER A 1 270 ? 11.894 -18.413 -11.388 1.00 55.75 270 SER A N 1
ATOM 2082 C CA . SER A 1 270 ? 12.870 -18.100 -12.435 1.00 55.75 270 SER A CA 1
ATOM 2083 C C . SER A 1 270 ? 13.190 -16.606 -12.502 1.00 55.75 270 SER A C 1
ATOM 2085 O O . SER A 1 270 ? 14.282 -16.252 -12.936 1.00 55.75 270 SER A O 1
ATOM 2087 N N . VAL A 1 271 ? 12.271 -15.745 -12.059 1.00 55.00 271 VAL A N 1
ATOM 2088 C CA . VAL A 1 271 ? 12.489 -14.300 -11.889 1.00 55.00 271 VAL A CA 1
ATOM 2089 C C . VAL A 1 271 ? 13.406 -14.073 -10.688 1.00 55.00 271 VAL A C 1
ATOM 2091 O O . VAL A 1 271 ? 14.424 -13.409 -10.813 1.00 55.00 271 VAL A O 1
ATOM 2094 N N . GLU A 1 272 ? 13.121 -14.725 -9.564 1.00 57.78 272 GLU A N 1
ATOM 2095 C CA . GLU A 1 272 ? 13.913 -14.743 -8.329 1.00 57.78 272 GLU A CA 1
ATOM 2096 C C . GLU A 1 272 ? 15.352 -15.249 -8.569 1.00 57.78 272 GLU A C 1
ATOM 2098 O O . GLU A 1 272 ? 16.321 -14.623 -8.132 1.00 57.78 272 GLU A O 1
ATOM 2103 N N . GLN A 1 273 ? 15.521 -16.312 -9.369 1.00 60.44 273 GLN A N 1
ATOM 2104 C CA . GLN A 1 273 ? 16.841 -16.751 -9.847 1.00 60.44 273 GLN A CA 1
ATOM 2105 C C . GLN A 1 273 ? 17.532 -15.711 -10.742 1.00 60.44 273 GLN A C 1
ATOM 2107 O O . GLN A 1 273 ? 18.755 -15.577 -10.670 1.00 60.44 273 GLN A O 1
ATOM 2112 N N . MET A 1 274 ? 16.792 -14.960 -11.565 1.00 60.03 274 MET A N 1
ATOM 2113 C CA . MET A 1 274 ? 17.362 -13.886 -12.387 1.00 60.03 274 MET A CA 1
ATOM 2114 C C . MET A 1 274 ? 17.723 -12.638 -11.566 1.00 60.03 274 MET A C 1
ATOM 2116 O O . MET A 1 274 ? 18.791 -12.092 -11.824 1.00 60.03 274 MET A O 1
ATOM 2120 N N . LEU A 1 275 ? 16.957 -12.244 -10.536 1.00 59.44 275 LEU A N 1
ATOM 2121 C CA . LEU A 1 275 ? 17.376 -11.215 -9.565 1.00 59.44 275 LEU A CA 1
ATOM 2122 C C . LEU A 1 275 ? 18.682 -11.632 -8.877 1.00 59.44 275 LEU A C 1
ATOM 2124 O O . LEU A 1 275 ? 19.671 -10.902 -8.920 1.00 59.44 275 LEU A O 1
ATOM 2128 N N . SER A 1 276 ? 18.715 -12.843 -8.311 1.00 59.69 276 SER A N 1
ATOM 2129 C CA . SER A 1 276 ? 19.903 -13.379 -7.632 1.00 59.69 276 SER A CA 1
ATOM 2130 C C . SER A 1 276 ? 21.120 -13.485 -8.564 1.00 59.69 276 SER A C 1
ATOM 2132 O O . SER A 1 276 ? 22.259 -13.286 -8.136 1.00 59.69 276 SER A O 1
ATOM 2134 N N . SER A 1 277 ? 20.897 -13.747 -9.855 1.00 56.56 277 SER A N 1
ATOM 2135 C CA . SER A 1 277 ? 21.951 -13.739 -10.876 1.00 56.56 277 SER A CA 1
ATOM 2136 C C . SER A 1 277 ? 22.382 -12.321 -11.269 1.00 56.56 277 SER A C 1
ATOM 2138 O O . SER A 1 277 ? 23.567 -12.101 -11.505 1.00 56.56 277 SER A O 1
ATOM 2140 N N . ALA A 1 278 ? 21.459 -11.357 -11.323 1.00 52.38 278 ALA A N 1
ATOM 2141 C CA . ALA A 1 278 ? 21.737 -9.964 -11.670 1.00 52.38 278 ALA A CA 1
ATOM 2142 C C . ALA A 1 278 ? 22.566 -9.255 -10.589 1.00 52.38 278 ALA A C 1
ATOM 2144 O O . ALA A 1 278 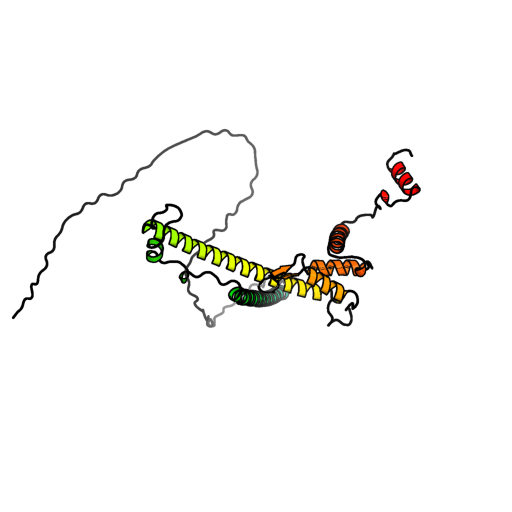? 23.571 -8.625 -10.920 1.00 52.38 278 ALA A O 1
ATOM 2145 N N . ASP A 1 279 ? 22.232 -9.435 -9.309 1.00 54.03 279 ASP A N 1
ATOM 2146 C CA . ASP A 1 279 ? 23.041 -8.901 -8.205 1.00 54.03 279 ASP A CA 1
ATOM 2147 C C . ASP A 1 279 ? 24.437 -9.552 -8.169 1.00 54.03 279 ASP A C 1
ATOM 2149 O O . ASP A 1 279 ? 25.447 -8.862 -8.010 1.00 54.03 279 ASP A O 1
ATOM 2153 N N . ASN A 1 280 ? 24.533 -10.865 -8.429 1.00 51.19 280 ASN A N 1
ATOM 2154 C CA . ASN A 1 280 ? 25.827 -11.543 -8.577 1.00 51.19 280 ASN A CA 1
ATOM 2155 C C . ASN A 1 280 ? 26.631 -11.082 -9.806 1.00 51.19 280 ASN A C 1
ATOM 2157 O O . ASN A 1 280 ? 27.854 -11.187 -9.779 1.00 51.19 280 ASN A O 1
ATOM 2161 N N . MET A 1 281 ? 26.001 -10.547 -10.858 1.00 48.53 281 MET A N 1
ATOM 2162 C CA . MET A 1 281 ? 26.708 -9.954 -12.005 1.00 48.53 281 MET A CA 1
ATOM 2163 C C . MET A 1 281 ? 27.282 -8.557 -11.708 1.00 48.53 281 MET A C 1
ATOM 2165 O O . MET A 1 281 ? 28.171 -8.106 -12.431 1.00 48.53 281 MET A O 1
ATOM 2169 N N . GLY A 1 282 ? 26.860 -7.901 -10.619 1.00 40.81 282 GLY A N 1
ATOM 2170 C CA . GLY A 1 282 ? 27.502 -6.685 -10.104 1.00 40.81 282 GLY A CA 1
ATOM 2171 C C . GLY A 1 282 ? 28.879 -6.936 -9.468 1.00 40.81 282 GLY A C 1
ATOM 2172 O O . GLY A 1 282 ? 29.720 -6.036 -9.429 1.00 40.81 282 GLY A O 1
ATOM 2173 N N . ALA A 1 283 ? 29.146 -8.165 -9.014 1.00 40.00 283 ALA A N 1
ATOM 2174 C CA . ALA A 1 283 ? 30.461 -8.605 -8.559 1.00 40.00 283 ALA A CA 1
ATOM 2175 C C . ALA A 1 283 ? 31.179 -9.368 -9.686 1.00 40.00 283 ALA A C 1
ATOM 2177 O O . ALA A 1 283 ? 30.637 -10.300 -10.270 1.00 40.00 283 ALA A O 1
ATOM 2178 N N . GLY A 1 284 ? 32.426 -9.001 -9.998 1.00 45.00 284 GLY A N 1
ATOM 2179 C CA . GLY A 1 284 ? 33.169 -9.563 -11.136 1.00 45.00 284 GLY A CA 1
ATOM 2180 C C . GLY A 1 284 ? 33.556 -11.042 -10.982 1.00 45.00 284 GLY A C 1
ATOM 2181 O O . GLY A 1 284 ? 34.709 -11.352 -10.676 1.00 45.00 284 GLY A O 1
ATOM 2182 N N . VAL A 1 285 ? 32.621 -11.961 -11.232 1.00 39.25 285 VAL A N 1
ATOM 2183 C CA . VAL A 1 285 ? 32.815 -13.412 -11.098 1.00 39.25 285 VAL A CA 1
ATOM 2184 C C . VAL A 1 285 ? 33.168 -14.056 -12.440 1.00 39.25 285 VAL A C 1
ATOM 2186 O O . VAL A 1 285 ? 32.414 -14.024 -13.411 1.00 39.25 285 VAL A O 1
ATOM 2189 N N . ARG A 1 286 ? 34.321 -14.731 -12.480 1.00 46.88 286 ARG A N 1
ATOM 2190 C CA . ARG A 1 286 ? 34.648 -15.679 -13.555 1.00 46.88 286 ARG A CA 1
ATOM 2191 C C . ARG A 1 286 ? 33.724 -16.888 -13.425 1.00 46.88 286 ARG A C 1
ATOM 2193 O O . ARG A 1 286 ? 33.753 -17.551 -12.394 1.00 46.88 286 ARG A O 1
ATOM 2200 N N . SER A 1 287 ? 32.964 -17.203 -14.473 1.00 44.38 287 SER A N 1
ATOM 2201 C CA . SER A 1 287 ? 32.082 -18.378 -14.514 1.00 44.38 287 SER A CA 1
ATOM 2202 C C . SER A 1 287 ? 32.873 -19.699 -14.522 1.00 44.38 287 SER A C 1
ATOM 2204 O O . SER A 1 287 ? 33.015 -20.352 -15.561 1.00 44.38 287 SER A O 1
ATOM 2206 N N . GLU A 1 288 ? 33.362 -20.135 -13.360 1.00 55.38 288 GLU A N 1
ATOM 2207 C CA . GLU A 1 288 ? 33.750 -21.530 -13.152 1.00 55.38 288 GLU A CA 1
ATOM 2208 C C . GLU A 1 288 ? 32.477 -22.388 -13.134 1.00 55.38 288 GLU A C 1
ATOM 2210 O O . GLU A 1 288 ? 31.692 -22.343 -12.188 1.00 55.38 288 GLU A O 1
ATOM 2215 N N . ARG A 1 289 ? 32.251 -23.157 -14.209 1.00 61.00 289 ARG A N 1
ATOM 2216 C CA . ARG A 1 289 ? 31.131 -24.108 -14.280 1.00 61.00 289 ARG A CA 1
ATOM 2217 C C . ARG A 1 289 ? 31.201 -25.062 -13.091 1.00 61.00 289 ARG A C 1
ATOM 2219 O O . ARG A 1 289 ? 32.280 -25.573 -12.777 1.00 61.00 289 ARG A O 1
ATOM 2226 N N . ALA A 1 290 ? 30.053 -25.335 -12.472 1.00 65.81 290 ALA A N 1
ATOM 2227 C CA . ALA A 1 290 ? 29.964 -26.286 -11.372 1.00 65.81 290 ALA A CA 1
ATOM 2228 C C . ALA A 1 290 ? 30.584 -27.632 -11.782 1.00 65.81 290 ALA A C 1
ATOM 2230 O O . ALA A 1 290 ? 30.374 -28.095 -12.902 1.00 65.81 290 ALA A O 1
ATOM 2231 N N . PHE A 1 291 ? 31.337 -28.267 -10.879 1.00 62.06 291 PHE A N 1
ATOM 2232 C CA . PHE A 1 291 ? 32.123 -29.473 -11.182 1.00 62.06 291 PHE A CA 1
ATOM 2233 C C . PHE A 1 291 ? 31.288 -30.580 -11.854 1.00 62.06 291 PHE A C 1
ATOM 2235 O O . PHE A 1 291 ? 31.730 -31.188 -12.822 1.00 62.06 291 PHE A O 1
ATOM 2242 N N . ASN A 1 292 ? 30.033 -30.737 -11.423 1.00 67.81 292 ASN A N 1
ATOM 2243 C CA . ASN A 1 292 ? 29.066 -31.712 -11.938 1.00 67.81 292 ASN A CA 1
ATOM 2244 C C . ASN A 1 292 ? 28.570 -31.427 -13.380 1.00 67.81 292 ASN A C 1
ATOM 2246 O O . ASN A 1 292 ? 27.782 -32.202 -13.913 1.00 67.81 292 ASN A O 1
ATOM 2250 N N . GLN A 1 293 ? 28.979 -30.310 -13.993 1.00 68.56 293 GLN A N 1
ATOM 2251 C CA . GLN A 1 293 ? 28.675 -29.905 -15.376 1.00 68.56 293 GLN A CA 1
ATOM 2252 C C . GLN A 1 293 ? 29.919 -29.932 -16.289 1.00 68.56 293 GLN A C 1
ATOM 2254 O O . GLN A 1 293 ? 29.861 -29.498 -17.441 1.00 68.56 293 GLN A O 1
ATOM 2259 N N . LEU A 1 294 ? 31.062 -30.398 -15.779 1.00 70.56 294 LEU A N 1
ATOM 2260 C CA . LEU A 1 294 ? 32.284 -30.607 -16.553 1.00 70.56 294 LEU A CA 1
ATOM 2261 C C . LEU A 1 294 ? 32.273 -32.005 -17.195 1.00 70.56 294 LEU A C 1
ATOM 2263 O O . LEU A 1 294 ? 31.713 -32.948 -16.637 1.00 70.56 294 LEU A O 1
ATOM 2267 N N . SER A 1 295 ? 32.922 -32.165 -18.353 1.00 76.00 295 SER A N 1
ATOM 2268 C CA . SER A 1 295 ? 33.200 -33.506 -18.892 1.00 76.00 295 SER A CA 1
ATOM 2269 C C . SER A 1 295 ? 34.191 -34.261 -17.994 1.00 76.00 295 SER A C 1
ATOM 2271 O O . SER A 1 295 ? 34.893 -33.653 -17.188 1.00 76.00 295 SER A O 1
ATOM 2273 N N . THR A 1 296 ? 34.296 -35.586 -18.133 1.00 75.06 296 THR A N 1
ATOM 2274 C CA . THR A 1 296 ? 35.226 -36.413 -17.334 1.00 75.06 296 THR A CA 1
ATOM 2275 C C . THR A 1 296 ? 36.676 -35.931 -17.420 1.00 75.06 296 THR A C 1
ATOM 2277 O O . THR A 1 296 ? 37.310 -35.734 -16.387 1.00 75.06 296 THR A O 1
ATOM 2280 N N . GLU A 1 297 ? 37.162 -35.616 -18.622 1.00 77.56 297 GLU A N 1
ATOM 2281 C CA . GLU A 1 297 ? 38.495 -35.033 -18.847 1.00 77.56 297 GLU A CA 1
ATOM 2282 C C . GLU A 1 297 ? 38.680 -33.683 -18.126 1.00 77.56 297 GLU A C 1
ATOM 2284 O O . GLU A 1 297 ? 39.743 -33.386 -17.582 1.00 77.56 297 GLU A O 1
ATOM 2289 N N . GLN A 1 298 ? 37.630 -32.855 -18.087 1.00 76.31 298 GLN A N 1
ATOM 2290 C CA . GLN A 1 298 ? 37.644 -31.553 -17.416 1.00 76.31 298 GLN A CA 1
ATOM 2291 C C . GLN A 1 298 ? 37.541 -31.687 -15.889 1.00 76.31 298 GLN A C 1
ATOM 2293 O O . GLN A 1 298 ? 38.140 -30.884 -15.171 1.00 76.31 298 GLN A O 1
ATOM 2298 N N . MET A 1 299 ? 36.836 -32.704 -15.383 1.00 73.31 299 MET A N 1
ATOM 2299 C CA . MET A 1 299 ? 36.819 -33.067 -13.963 1.00 73.31 299 MET A CA 1
ATOM 2300 C C . MET A 1 299 ? 38.199 -33.558 -13.510 1.00 73.31 299 MET A C 1
ATOM 2302 O O . MET A 1 299 ? 38.728 -33.033 -12.531 1.00 73.31 299 MET A O 1
ATOM 2306 N N . GLU A 1 300 ? 38.828 -34.471 -14.257 1.00 76.75 300 GLU A N 1
ATOM 2307 C CA . GLU A 1 300 ? 40.212 -34.908 -14.028 1.00 76.75 300 GLU A CA 1
ATOM 2308 C C . GLU A 1 300 ? 41.200 -33.734 -14.039 1.00 76.75 300 GLU A C 1
ATOM 2310 O O . GLU A 1 300 ? 42.000 -33.588 -13.117 1.00 76.75 300 GLU A O 1
ATOM 2315 N N . ALA A 1 301 ? 41.136 -32.855 -15.044 1.00 78.56 301 ALA A N 1
ATOM 2316 C CA . ALA A 1 301 ? 42.016 -31.690 -15.124 1.00 78.56 301 ALA A CA 1
ATOM 2317 C C . ALA A 1 301 ? 41.840 -30.734 -13.926 1.00 78.56 301 ALA A C 1
ATOM 2319 O O . ALA A 1 301 ? 42.818 -30.167 -13.438 1.00 78.56 301 ALA A O 1
ATOM 2320 N N . ASN A 1 302 ? 40.613 -30.572 -13.420 1.00 76.00 302 ASN A N 1
ATOM 2321 C CA . ASN A 1 302 ? 40.314 -29.742 -12.249 1.00 76.00 302 ASN A CA 1
ATOM 2322 C C . ASN A 1 302 ? 40.792 -30.407 -10.939 1.00 76.00 302 ASN A C 1
ATOM 2324 O O . ASN A 1 302 ? 41.344 -29.727 -10.075 1.00 76.00 302 ASN A O 1
ATOM 2328 N N . LEU A 1 303 ? 40.670 -31.734 -10.818 1.00 79.06 303 LEU A N 1
ATOM 2329 C CA . LEU A 1 303 ? 41.206 -32.520 -9.699 1.00 79.06 303 LEU A CA 1
ATOM 2330 C C . LEU A 1 303 ? 42.743 -32.495 -9.657 1.00 79.06 303 LEU A C 1
ATOM 2332 O O . LEU A 1 303 ? 43.307 -32.116 -8.628 1.00 79.06 303 LEU A O 1
ATOM 2336 N N . ARG A 1 304 ? 43.420 -32.774 -10.781 1.00 80.75 304 ARG A N 1
ATOM 2337 C CA . ARG A 1 304 ? 44.891 -32.696 -10.884 1.00 80.75 304 ARG A CA 1
ATOM 2338 C C . ARG A 1 304 ? 45.405 -31.277 -10.613 1.00 80.75 304 ARG A C 1
ATOM 2340 O O . ARG A 1 304 ? 46.382 -31.106 -9.888 1.00 80.75 304 ARG A O 1
ATOM 2347 N N . LYS A 1 305 ? 44.697 -30.235 -11.073 1.00 77.12 305 LYS A N 1
ATOM 2348 C CA . LYS A 1 305 ? 44.995 -28.824 -10.738 1.00 77.12 305 LYS A CA 1
ATOM 2349 C C . LYS A 1 305 ? 44.822 -28.499 -9.242 1.00 77.12 305 LYS A C 1
ATOM 2351 O O . LYS A 1 305 ? 45.458 -27.568 -8.755 1.00 77.12 305 LYS A O 1
ATOM 2356 N N . LYS A 1 306 ? 43.995 -29.254 -8.512 1.00 76.38 306 LYS A N 1
ATOM 2357 C CA . LYS A 1 306 ? 43.817 -29.160 -7.050 1.00 76.38 306 LYS A CA 1
ATOM 2358 C C . LYS A 1 306 ? 44.775 -30.061 -6.255 1.00 76.38 306 LYS A C 1
ATOM 2360 O O . LYS A 1 306 ? 44.678 -30.106 -5.035 1.00 76.38 306 LYS A O 1
ATOM 2365 N N . GLY A 1 307 ? 45.713 -30.742 -6.920 1.00 67.38 307 GLY A N 1
ATOM 2366 C CA . GLY A 1 307 ? 46.698 -31.614 -6.273 1.00 67.38 307 GLY A CA 1
ATOM 2367 C C . GLY A 1 307 ? 46.174 -33.004 -5.905 1.00 67.38 307 GLY A C 1
ATOM 2368 O O . GLY A 1 307 ? 46.847 -33.721 -5.168 1.00 67.38 307 GLY A O 1
ATOM 2369 N N . HIS A 1 308 ? 45.001 -33.400 -6.408 1.00 68.50 308 HIS A N 1
ATOM 2370 C CA . HIS A 1 308 ? 44.557 -34.790 -6.351 1.00 68.50 308 HIS A CA 1
ATOM 2371 C C . HIS A 1 308 ? 45.153 -35.557 -7.531 1.00 68.50 308 HIS A C 1
ATOM 2373 O O . HIS A 1 308 ? 44.973 -35.149 -8.677 1.00 68.50 308 HIS A O 1
ATOM 2379 N N . ASP A 1 309 ? 45.840 -36.661 -7.252 1.00 63.56 309 ASP A N 1
ATOM 2380 C CA . ASP A 1 309 ? 46.221 -37.620 -8.289 1.00 63.56 309 ASP A CA 1
ATOM 2381 C C . ASP A 1 309 ? 44.985 -38.441 -8.697 1.00 63.56 309 ASP A C 1
ATOM 2383 O O . ASP A 1 309 ? 44.157 -38.777 -7.841 1.00 63.56 309 ASP A O 1
ATOM 2387 N N . VAL A 1 310 ? 44.832 -38.691 -10.001 1.00 57.72 310 VAL A N 1
ATOM 2388 C CA . VAL A 1 310 ? 43.652 -39.320 -10.634 1.00 57.72 310 VAL A CA 1
ATOM 2389 C C . VAL A 1 310 ? 44.103 -40.136 -11.832 1.00 57.72 310 VAL A C 1
ATOM 2391 O O . VAL A 1 310 ? 44.917 -39.572 -12.602 1.00 57.72 310 VAL A O 1
#

pLDDT: mean 70.41, std 24.18, range [27.25, 96.31]

Foldseek 3Di:
DYDDDDDDDDDDDDDDDDDDDDDDDDDDDDDDDDDDDDDDDDDDDDDDDDDDDDDDDDDDDDPDDDDDDDDDDDDDDDDDDCDPCVVVVVVVVVVVVVVVVVVVVVVVLVVLLVVLLVVLVVLCCVFPPQDDLVPQDDLVRQQVDQDPVPRHRDDSVNSVVSSVVVVVVSVVSVVVVSVLSSQQSVQVSQLVVLVVVLCVVQVLLDPVPPVNPDPVQNVVLVVLQVVFFDADPRSRHTRHGNDRSNLSSVLSVVCVVVVNDCVVVPDDVSSVVSSVVVVVVVDDDDPPDDLVPDDPVRNCVVCVVVVHDD

Sequence (310 aa):
MPEDQGNQAVVNSEAGANTAVTEPTPVASTPSQDASASSGNEAPQTQDTQVGQSDDGEIHLIEETQPPETPKPDESTEGDDQLPKKGADARKDQLNQNIRSLVAETHELEQQKQRLASQVEQINAQVYQPPSYDDLPTIDDLMQKENPNTGEFYTHQEAQIERLLGEQQVNEQVQKLNSYNQKVSASTYNMSVESEKALSDFPWSDPQNQSEYDAEIAPLASKLLAENIVFDPNTGHPIGVNQPIYDIYKTIDVARQSGIRLGEAKGQQSVEQMLSSADNMGAGVRSERAFNQLSTEQMEANLRKKGHDV

Secondary structure (DSSP, 8-state):
---------------------------------------------------------------PPPPPP--------PPPP---THHHHHHHHHHHHHHHHHHHHHHHHHHHHHHHHHHHHHHHTTTSPPPPGGGSPPHHHHHTSB-TTTSSBPPHHHHHHHHHHHHHHHHHHHHHHHHHHHHHHHHHHHHHHHHHHHHHH-GGG-TT-TTT--TTTHHHHHHHHHTTEEE-TTT--EEEESS-HHHHHHHHHHHHHTT--TTTS-SHHHHHHHHHHHHHHTS-------GGGS-HHHHHHHHHHTT---